Protein AF-A0A7V1ZEQ3-F1 (afdb_monomer)

Secondary structure (DSSP, 8-state):
-EEEE--TT----SSEE-SSGGG--SEEEEETT-TTHHHHHHHS-EEEES----TT--EEESSHHHHHHHHHHHHTS-HHHHHHHHHHHHHT--TTS-----S----THHHHHHHHHHHHHT-TT---EEEE--TTS-HHHHHHHHHTT-B------TT--S----S---TTPEEEEEGGG-SSHHHHHHHHHHHHHTT-EEEEE-SSSS--GGGTTS-EEE---STTS-HHHHHHHHHHHHHHH-SS--EE-HHHHHHHHHS--TTHHHHHHHHHHHHHHH-SSEE-GGGS-HHHHHH--HHHHHHHHHHHTT-

Radius of gyration: 22.45 Å; Cα contacts (8 Å, |Δi|>4): 432; chains: 1; bounding box: 53×46×63 Å

pLDDT: mean 81.51, std 16.32, range [28.81, 97.12]

Foldseek 3Di:
DEEAEPDPPQDDPPHHYDPDCLVVGQEYEDELPDPCQQVCLQFHAYEYADDHPRPSHDYYHPDNVVVNVCCVVLVVDAPLVSLVVLLCSVVVHDPPDPPPPQDDDAGPPSVVLLVVVLCQCPPPVLFAEEEEAAAQLCSVSSSCSNCPPQAPEDPPDLPDPDPPPPPDDDLEHEYEAEPVSDPDPVVVVVVVVVCVVSNYHYYYYYNDQDDDPVCPVGHYGYRYAPQLGHNSSLSSLLSVLLVVVDPDAAGEDPLLSLLSRQPRPNNGSVLSNVQVVQLCVVPVRYRDLVSGDPVSNVPDDSVVSSVVVVVSSVD

Solvent-accessible surface area (backbone atoms only — not comparable to full-atom values): 18245 Å² total; per-residue (Å²): 108,35,34,28,74,66,43,90,89,61,86,78,77,98,57,48,69,34,92,46,76,81,66,62,38,66,33,36,36,39,47,60,82,42,93,57,44,67,67,46,21,47,46,34,52,25,36,28,56,39,86,69,89,60,84,58,47,71,44,67,31,86,49,71,66,58,50,52,53,49,50,60,59,58,59,76,46,52,64,42,52,52,50,47,51,51,43,29,61,74,69,72,48,67,100,82,60,90,67,88,68,68,64,72,79,55,51,74,71,52,37,53,50,47,54,53,49,45,51,52,71,71,34,92,81,53,61,54,36,35,39,32,16,47,59,42,52,46,66,68,55,46,52,43,59,68,56,54,92,60,60,54,80,54,80,76,58,87,87,56,100,60,90,77,68,73,93,75,81,65,74,75,37,35,38,49,42,61,59,80,71,45,94,46,70,66,61,46,52,50,52,51,50,58,42,49,77,54,64,37,38,48,37,38,34,39,54,44,84,63,82,57,80,95,52,66,90,41,59,70,46,78,45,68,44,55,60,79,47,46,47,46,38,53,48,41,46,53,50,51,49,47,62,71,76,35,94,64,86,54,44,52,36,72,64,26,54,49,48,65,68,47,51,53,48,87,44,16,56,55,42,51,55,50,37,52,53,52,16,38,73,78,33,78,48,44,44,46,47,87,44,40,53,62,75,58,59,73,66,62,43,74,74,59,34,45,53,51,52,53,51,67,73,70,112

Mean predicted aligned error: 8.58 Å

Sequence (315 aa):
MKILNLIKNLKIEQFYLAKSITDIPDIVIVPNDHKKLYELSLNYLTITIGKTNFKSVDWSFENKNEIQNFLNDYSKKTIRQRISDFYNKFYNLDNLKPANVKFVCYYGQTMEIYKQLETLLKSPYNPWILIYGQRGVGKLTIIKSILENAIDYFEIEEKQAGFKTDSRKNEKSIIILNIDLFENEYDLNFAINEIYKRGQRIIFITDKISPPQNLLTIPSIYIPSISERNNKEKLLILEHFLRKISDSFIEIEDNFYKAFLTYPWFGNFSEIENAIKYALSLDNKILKFENLPKHITEQFDENYNLKIADYYLKL

Structure (mmCIF, N/CA/C/O backbone):
data_AF-A0A7V1ZEQ3-F1
#
_entry.id   AF-A0A7V1ZEQ3-F1
#
loop_
_atom_site.group_PDB
_atom_site.id
_atom_site.type_symbol
_atom_site.label_atom_id
_atom_site.label_alt_id
_atom_site.label_comp_id
_atom_site.label_asym_id
_atom_site.label_entity_id
_atom_site.label_seq_id
_atom_site.pdbx_PDB_ins_code
_atom_site.Cartn_x
_atom_site.Cartn_y
_atom_site.Cartn_z
_atom_site.occupancy
_atom_site.B_iso_or_equiv
_atom_site.auth_seq_id
_atom_site.auth_comp_id
_atom_site.auth_asym_id
_atom_site.auth_atom_id
_atom_site.pdbx_PDB_model_num
ATOM 1 N N . MET A 1 1 ? 13.905 1.188 -19.508 1.00 88.38 1 MET A N 1
ATOM 2 C CA . MET A 1 1 ? 13.413 0.026 -18.742 1.00 88.38 1 MET A CA 1
ATOM 3 C C . MET A 1 1 ? 14.604 -0.816 -18.318 1.00 88.38 1 MET A C 1
ATOM 5 O O . MET A 1 1 ? 15.446 -1.108 -19.167 1.00 88.38 1 MET A O 1
ATOM 9 N N . LYS A 1 2 ? 14.692 -1.155 -17.033 1.00 90.50 2 LYS A N 1
ATOM 10 C CA . LYS A 1 2 ? 15.737 -1.982 -16.429 1.00 90.50 2 LYS A CA 1
ATOM 11 C C . LYS A 1 2 ? 15.205 -3.386 -16.164 1.00 90.50 2 LYS A C 1
ATOM 13 O O . LYS A 1 2 ? 14.140 -3.536 -15.569 1.00 90.50 2 LYS A O 1
ATOM 18 N N . ILE A 1 3 ? 15.950 -4.405 -16.571 1.00 92.50 3 ILE A N 1
ATOM 19 C CA . ILE A 1 3 ? 15.562 -5.807 -16.402 1.00 92.50 3 ILE A CA 1
ATOM 20 C C . ILE A 1 3 ? 16.626 -6.524 -15.586 1.00 92.50 3 ILE A C 1
ATOM 22 O O . ILE A 1 3 ? 17.801 -6.497 -15.948 1.00 92.50 3 ILE A O 1
ATOM 26 N N . LEU A 1 4 ? 16.215 -7.218 -14.529 1.00 91.62 4 LEU A N 1
ATOM 27 C CA . LEU A 1 4 ? 17.068 -8.192 -13.854 1.00 91.62 4 LEU A CA 1
ATOM 28 C C . LEU A 1 4 ? 16.743 -9.584 -14.396 1.00 91.62 4 LEU A C 1
ATOM 30 O O . LEU A 1 4 ? 15.658 -10.108 -14.160 1.00 91.62 4 LEU A O 1
ATOM 34 N N . ASN A 1 5 ? 17.671 -10.187 -15.133 1.00 92.56 5 ASN A N 1
ATOM 35 C CA . ASN A 1 5 ? 17.480 -11.510 -15.719 1.00 92.56 5 ASN A CA 1
ATOM 36 C C . ASN A 1 5 ? 18.248 -12.576 -14.935 1.00 92.56 5 ASN A C 1
ATOM 38 O O . ASN A 1 5 ? 19.476 -12.619 -14.978 1.00 92.56 5 ASN A O 1
ATOM 42 N N . LEU A 1 6 ? 17.521 -13.461 -14.255 1.00 90.44 6 LEU A N 1
ATOM 43 C CA . LEU A 1 6 ? 18.087 -14.577 -13.494 1.00 90.44 6 LEU A CA 1
ATOM 44 C C . LEU A 1 6 ? 18.110 -15.892 -14.295 1.00 90.44 6 LEU A C 1
ATOM 46 O O . LEU A 1 6 ? 18.580 -16.915 -13.796 1.00 90.44 6 LEU A O 1
ATOM 50 N N . ILE A 1 7 ? 17.634 -15.892 -15.546 1.00 88.50 7 ILE A N 1
ATOM 51 C CA . ILE A 1 7 ? 17.640 -17.068 -16.423 1.00 88.50 7 ILE A CA 1
ATOM 52 C C . ILE A 1 7 ? 18.923 -17.075 -17.263 1.00 88.50 7 ILE A C 1
ATOM 54 O O . ILE A 1 7 ? 19.017 -16.404 -18.290 1.00 88.50 7 ILE A O 1
ATOM 58 N N . LYS A 1 8 ? 19.901 -17.906 -16.872 1.00 82.62 8 LYS A N 1
ATOM 59 C CA . LYS A 1 8 ? 21.239 -17.981 -17.506 1.00 82.62 8 LYS A CA 1
ATOM 60 C C . LYS A 1 8 ? 21.217 -18.157 -19.031 1.00 82.62 8 LYS A C 1
ATOM 62 O O . LYS A 1 8 ? 22.058 -17.604 -19.726 1.00 82.62 8 LYS A O 1
ATOM 67 N N . ASN A 1 9 ? 20.255 -18.919 -19.551 1.00 82.06 9 ASN A N 1
ATOM 68 C CA . ASN A 1 9 ? 20.184 -19.271 -20.973 1.00 82.06 9 ASN A CA 1
ATOM 69 C C . ASN A 1 9 ? 19.232 -18.371 -21.778 1.00 82.06 9 ASN A C 1
ATOM 71 O O . ASN A 1 9 ? 18.955 -18.665 -22.944 1.00 82.06 9 ASN A O 1
ATOM 75 N N . LEU A 1 10 ? 18.669 -17.323 -21.175 1.00 83.12 10 LEU A N 1
ATOM 76 C CA . LEU A 1 10 ? 17.838 -16.341 -21.866 1.00 83.12 10 LEU A CA 1
ATOM 77 C C . LEU A 1 10 ? 18.706 -15.122 -22.175 1.00 83.12 10 LEU A C 1
ATOM 79 O O . LEU A 1 10 ? 19.090 -14.395 -21.264 1.00 83.12 10 LEU A O 1
ATOM 83 N N . LYS A 1 11 ? 19.024 -14.898 -23.451 1.00 82.94 11 LYS A N 1
ATOM 84 C CA . LYS A 1 11 ? 19.662 -13.650 -23.873 1.00 82.94 11 LYS A CA 1
ATOM 85 C C . LYS A 1 11 ? 18.579 -12.603 -24.073 1.00 82.94 11 LYS A C 1
ATOM 87 O O . LYS A 1 11 ? 17.644 -12.832 -24.829 1.00 82.94 11 LYS A O 1
ATOM 92 N N . ILE A 1 12 ? 18.722 -11.491 -23.368 1.00 81.94 12 ILE A N 1
ATOM 93 C CA . ILE A 1 12 ? 17.854 -10.328 -23.485 1.00 81.94 12 ILE A CA 1
ATOM 94 C C . ILE A 1 12 ? 18.717 -9.227 -24.075 1.00 81.94 12 ILE A C 1
ATOM 96 O O . ILE A 1 12 ? 19.605 -8.697 -23.409 1.00 81.94 12 ILE A O 1
ATOM 100 N N . GLU A 1 13 ? 18.496 -8.945 -25.348 1.00 77.06 13 GLU A N 1
ATOM 101 C CA . GLU A 1 13 ? 19.198 -7.893 -26.073 1.00 77.06 13 GLU A CA 1
ATOM 102 C C . GLU A 1 13 ? 18.346 -6.616 -26.044 1.00 77.06 13 GLU A C 1
ATOM 104 O O . GLU A 1 13 ? 17.133 -6.692 -25.861 1.00 77.06 13 GLU A O 1
ATOM 109 N N . GLN A 1 14 ? 18.971 -5.448 -26.229 1.00 81.00 14 GLN A N 1
ATOM 110 C CA . GLN A 1 14 ? 18.300 -4.139 -26.380 1.00 81.00 14 GLN A CA 1
ATOM 111 C C . GLN A 1 14 ? 17.731 -3.490 -25.101 1.00 81.00 14 GLN A C 1
ATOM 113 O O . GLN A 1 14 ? 17.199 -2.383 -25.169 1.00 81.00 14 GLN A O 1
ATOM 118 N N . PHE A 1 15 ? 17.895 -4.102 -23.925 1.00 85.06 15 PHE A N 1
ATOM 119 C CA . PHE A 1 15 ? 17.441 -3.532 -22.650 1.00 85.06 15 PHE A CA 1
ATOM 120 C C . PHE A 1 15 ? 18.595 -3.282 -21.680 1.00 85.06 15 PHE A C 1
ATOM 122 O O . PHE A 1 15 ? 19.629 -3.947 -21.732 1.00 85.06 15 PHE A O 1
ATOM 129 N N . TYR A 1 16 ? 18.405 -2.336 -20.756 1.00 85.44 16 TYR A N 1
ATOM 130 C CA . TYR A 1 16 ? 19.355 -2.135 -19.668 1.00 85.44 16 TYR A CA 1
ATOM 131 C C . TYR A 1 16 ? 19.263 -3.313 -18.695 1.00 85.44 16 TYR A C 1
ATOM 133 O O . TYR A 1 16 ? 18.218 -3.531 -18.078 1.00 85.44 16 TYR A O 1
ATOM 141 N N . LEU A 1 17 ? 20.353 -4.065 -18.554 1.00 88.44 17 LEU A N 1
ATOM 142 C CA . LEU A 1 17 ? 20.426 -5.175 -17.613 1.00 88.44 17 LEU A CA 1
ATOM 143 C C . LEU A 1 17 ? 20.861 -4.662 -16.240 1.00 88.44 17 LEU A C 1
ATOM 145 O O . LEU A 1 17 ? 21.995 -4.216 -16.062 1.00 88.44 17 LEU A O 1
ATOM 149 N N . ALA A 1 18 ? 19.944 -4.744 -15.279 1.00 86.25 18 ALA A N 1
ATOM 150 C CA . ALA A 1 18 ? 20.255 -4.568 -13.870 1.00 86.25 18 ALA A CA 1
ATOM 151 C C . ALA A 1 18 ? 21.197 -5.693 -13.418 1.00 86.25 18 ALA A C 1
ATOM 153 O O . ALA A 1 18 ? 20.993 -6.864 -13.756 1.00 86.25 18 ALA A O 1
ATOM 154 N N . LYS A 1 19 ? 22.225 -5.338 -12.650 1.00 83.81 19 LYS A N 1
ATOM 155 C CA . LYS A 1 19 ? 23.195 -6.287 -12.089 1.00 83.81 19 LYS A CA 1
ATOM 156 C C . LYS A 1 19 ? 22.647 -6.966 -10.838 1.00 83.81 19 LYS A C 1
ATOM 158 O O . LYS A 1 19 ? 23.017 -8.099 -10.538 1.00 83.81 19 LYS A O 1
ATOM 163 N N . SER A 1 20 ? 21.769 -6.276 -10.119 1.00 84.06 20 SER A N 1
ATOM 164 C CA . SER A 1 20 ? 21.179 -6.733 -8.863 1.00 84.06 20 SER A CA 1
ATOM 165 C C . SER A 1 20 ? 19.839 -6.046 -8.604 1.00 84.06 20 SER A C 1
ATOM 167 O O . SER A 1 20 ? 19.434 -5.111 -9.293 1.00 84.06 20 SER A O 1
ATOM 169 N N . ILE A 1 21 ? 19.145 -6.506 -7.564 1.00 80.25 21 ILE A N 1
ATOM 170 C CA . ILE A 1 21 ? 17.906 -5.891 -7.070 1.00 80.25 21 ILE A CA 1
ATOM 171 C C . ILE A 1 21 ? 18.102 -4.448 -6.576 1.00 80.25 21 ILE A C 1
ATOM 173 O O . ILE A 1 21 ? 17.150 -3.668 -6.587 1.00 80.25 21 ILE A O 1
ATOM 177 N N . THR A 1 22 ? 19.335 -4.071 -6.214 1.00 76.69 22 THR A N 1
ATOM 178 C CA . THR A 1 22 ? 19.680 -2.714 -5.770 1.00 76.69 22 THR A CA 1
ATOM 179 C C . THR A 1 22 ? 19.582 -1.686 -6.896 1.00 76.69 22 THR A C 1
ATOM 181 O O . THR A 1 22 ? 19.421 -0.504 -6.629 1.00 76.69 22 THR A O 1
ATOM 184 N N . ASP A 1 23 ? 19.605 -2.120 -8.159 1.00 79.06 23 ASP A N 1
ATOM 185 C CA . ASP A 1 23 ? 19.399 -1.227 -9.307 1.00 79.06 23 ASP A CA 1
ATOM 186 C C . ASP A 1 23 ? 17.917 -0.864 -9.528 1.00 79.06 23 ASP A C 1
ATOM 188 O O . ASP A 1 23 ? 17.607 -0.101 -10.453 1.00 79.06 23 ASP A O 1
ATOM 192 N N . ILE A 1 24 ? 17.020 -1.418 -8.695 1.00 83.44 24 ILE A N 1
ATOM 193 C CA . ILE A 1 24 ? 15.559 -1.273 -8.740 1.00 83.44 24 ILE A CA 1
ATOM 194 C C . ILE A 1 24 ? 15.043 -1.632 -10.144 1.00 83.44 24 ILE A C 1
ATOM 196 O O . ILE A 1 24 ? 14.665 -0.754 -10.924 1.00 83.44 24 ILE A O 1
ATOM 200 N N . PRO A 1 25 ? 15.090 -2.923 -10.525 1.00 88.81 25 PRO A N 1
ATOM 201 C CA . PRO A 1 25 ? 14.623 -3.348 -11.838 1.00 88.81 25 PRO A CA 1
ATOM 202 C C . PRO A 1 25 ? 13.123 -3.068 -12.017 1.00 88.81 25 PRO A C 1
ATOM 204 O O . PRO A 1 25 ? 12.334 -3.284 -11.097 1.00 88.81 25 PRO A O 1
ATOM 207 N N . ASP A 1 26 ? 12.719 -2.652 -13.223 1.00 88.56 26 ASP A N 1
ATOM 208 C CA . ASP A 1 26 ? 11.301 -2.541 -13.594 1.00 88.56 26 ASP A CA 1
ATOM 209 C C . ASP A 1 26 ? 10.647 -3.932 -13.630 1.00 88.56 26 ASP A C 1
ATOM 211 O O . ASP A 1 26 ? 9.485 -4.085 -13.261 1.00 88.56 26 ASP A O 1
ATOM 215 N N . ILE A 1 27 ? 11.395 -4.940 -14.101 1.00 92.19 27 ILE A N 1
ATOM 216 C CA . ILE A 1 27 ? 10.984 -6.346 -14.187 1.00 92.19 27 ILE A CA 1
ATOM 217 C C . ILE A 1 27 ? 12.139 -7.252 -13.767 1.00 92.19 27 ILE A C 1
ATOM 219 O O . ILE A 1 27 ? 13.287 -7.061 -14.180 1.00 92.19 27 ILE A O 1
ATOM 223 N N . VAL A 1 28 ? 11.808 -8.312 -13.034 1.00 93.31 28 VAL A N 1
ATOM 224 C CA . VAL A 1 28 ? 12.697 -9.440 -12.768 1.00 93.31 28 VAL A CA 1
ATOM 225 C C . VAL A 1 28 ? 12.214 -10.664 -13.544 1.00 93.31 28 VAL A C 1
ATOM 227 O O . VAL A 1 28 ? 11.068 -11.089 -13.413 1.00 93.31 28 VAL A O 1
ATOM 230 N N . ILE A 1 29 ? 13.096 -11.260 -14.340 1.00 93.75 29 ILE A N 1
ATOM 231 C CA . ILE A 1 29 ? 12.828 -12.522 -15.032 1.00 93.75 29 ILE A CA 1
ATOM 232 C C . ILE A 1 29 ? 13.489 -13.641 -14.248 1.00 93.75 29 ILE A C 1
ATOM 234 O O . ILE A 1 29 ? 14.705 -13.642 -14.055 1.00 93.75 29 ILE A O 1
ATOM 238 N N . VAL A 1 30 ? 12.678 -14.578 -13.775 1.00 91.88 30 VAL A N 1
ATOM 239 C CA . VAL A 1 30 ? 13.078 -15.568 -12.778 1.00 91.88 30 VAL A CA 1
ATOM 240 C C . VAL A 1 30 ? 12.673 -16.968 -13.249 1.00 91.88 30 VAL A C 1
ATOM 242 O O . VAL A 1 30 ? 11.559 -17.142 -13.741 1.00 91.88 30 VAL A O 1
ATOM 245 N N . PRO A 1 31 ? 13.535 -17.991 -13.108 1.00 90.12 31 PRO A N 1
ATOM 246 C CA . PRO A 1 31 ? 13.118 -19.385 -13.265 1.00 90.12 31 PRO A CA 1
ATOM 247 C C . PRO A 1 31 ? 11.956 -19.746 -12.322 1.00 90.12 31 PRO A C 1
ATOM 249 O O . PRO A 1 31 ? 11.907 -19.266 -11.188 1.00 90.12 31 PRO A O 1
ATOM 252 N N . ASN A 1 32 ? 11.031 -20.608 -12.752 1.00 89.25 32 ASN A N 1
ATOM 253 C CA . ASN A 1 32 ? 9.890 -21.014 -11.919 1.00 89.25 32 ASN A CA 1
ATOM 254 C C . ASN A 1 32 ? 10.297 -21.832 -10.672 1.00 89.25 32 ASN A C 1
ATOM 256 O O . ASN A 1 32 ? 9.555 -21.868 -9.692 1.00 89.25 32 ASN A O 1
ATOM 260 N N . ASP A 1 33 ? 11.479 -22.443 -10.690 1.00 87.75 33 ASP A N 1
ATOM 261 C CA . ASP A 1 33 ? 12.087 -23.228 -9.612 1.00 87.75 33 ASP A CA 1
ATOM 262 C C . ASP A 1 33 ? 13.090 -22.426 -8.760 1.00 87.75 33 ASP A C 1
ATOM 264 O O . ASP A 1 33 ? 13.760 -22.971 -7.878 1.00 87.75 33 ASP A O 1
ATOM 268 N N . HIS A 1 34 ? 13.210 -21.115 -8.986 1.00 89.25 34 HIS A N 1
ATOM 269 C CA . HIS A 1 34 ? 14.166 -20.287 -8.262 1.00 89.25 34 HIS A CA 1
ATOM 270 C C . HIS A 1 34 ? 13.830 -20.204 -6.764 1.00 89.25 34 HIS A C 1
ATOM 272 O O . HIS A 1 34 ? 12.735 -19.795 -6.376 1.00 89.25 34 HIS A O 1
ATOM 278 N N . LYS A 1 35 ? 14.815 -20.485 -5.898 1.00 88.31 35 LYS A N 1
ATOM 279 C CA . LYS A 1 35 ? 14.639 -20.555 -4.432 1.00 88.31 35 LYS A CA 1
ATOM 280 C C . LYS A 1 35 ? 13.988 -19.307 -3.814 1.00 88.31 35 LYS A C 1
ATOM 282 O O . LYS A 1 35 ? 13.220 -19.424 -2.868 1.00 88.31 35 LYS A O 1
ATOM 287 N N . LYS A 1 36 ? 14.292 -18.118 -4.347 1.00 88.81 36 LYS A N 1
ATOM 288 C CA . LYS A 1 36 ? 13.749 -16.826 -3.881 1.00 88.81 36 LYS A CA 1
ATOM 289 C C . LYS A 1 36 ? 12.579 -16.294 -4.718 1.00 88.81 36 LYS A C 1
ATOM 291 O O . LYS A 1 36 ? 12.276 -15.108 -4.648 1.00 88.81 36 LYS A O 1
ATOM 296 N N . LEU A 1 37 ? 11.942 -17.122 -5.552 1.00 89.12 37 LEU A N 1
ATOM 297 C CA . LEU A 1 37 ? 10.879 -16.662 -6.455 1.00 89.12 37 LEU A CA 1
ATOM 298 C C . LEU A 1 37 ? 9.754 -15.937 -5.706 1.00 89.12 37 LEU A C 1
ATOM 300 O O . LEU A 1 37 ? 9.357 -14.853 -6.118 1.00 89.12 37 LEU A O 1
ATOM 304 N N . TYR A 1 38 ? 9.289 -16.497 -4.586 1.00 86.62 38 TYR A N 1
ATOM 305 C CA . TYR A 1 38 ? 8.231 -15.885 -3.783 1.00 86.62 38 TYR A CA 1
ATOM 306 C C . TYR A 1 38 ? 8.622 -14.483 -3.282 1.00 86.62 38 TYR A C 1
ATOM 308 O O . TYR A 1 38 ? 7.934 -13.515 -3.592 1.00 86.62 38 TYR A O 1
ATOM 316 N N . GLU A 1 39 ? 9.770 -14.357 -2.612 1.00 85.94 39 GLU A N 1
ATOM 317 C CA . GLU A 1 39 ? 10.318 -13.089 -2.097 1.00 85.94 39 GLU A CA 1
ATOM 318 C C . GLU A 1 39 ? 10.478 -12.028 -3.201 1.00 85.94 39 GLU A C 1
ATOM 320 O O . GLU A 1 39 ? 10.041 -10.883 -3.050 1.00 85.94 39 GLU A O 1
ATOM 325 N N . LEU A 1 40 ? 11.037 -12.424 -4.351 1.00 88.75 40 LEU A N 1
ATOM 326 C CA . LEU A 1 40 ? 11.190 -11.548 -5.515 1.00 88.75 40 LEU A CA 1
ATOM 327 C C . LEU A 1 40 ? 9.831 -11.103 -6.061 1.00 88.75 40 LEU A C 1
ATOM 329 O O . LEU A 1 40 ? 9.640 -9.924 -6.340 1.00 88.75 40 LEU A O 1
ATOM 333 N N . SER A 1 41 ? 8.873 -12.024 -6.162 1.00 88.88 41 SER A N 1
ATOM 334 C CA . SER A 1 41 ? 7.529 -11.751 -6.681 1.00 88.88 41 SER A CA 1
ATOM 335 C C . SER A 1 41 ? 6.652 -10.910 -5.748 1.00 88.88 41 SER A C 1
ATOM 337 O O . SER A 1 41 ? 5.617 -10.402 -6.175 1.00 88.88 41 SER A O 1
ATOM 339 N N . LEU A 1 42 ? 7.041 -10.736 -4.482 1.00 84.00 42 LEU A N 1
ATOM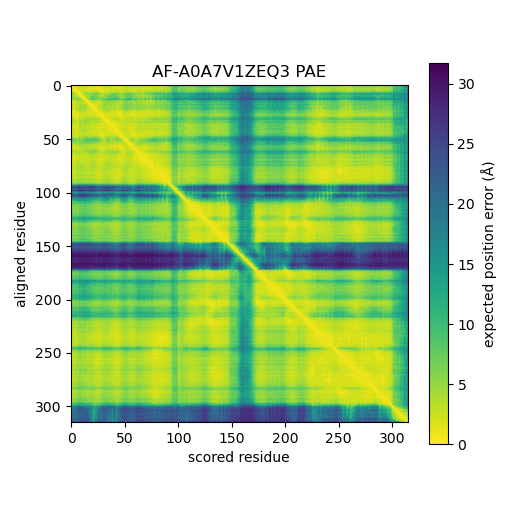 340 C CA . LEU A 1 42 ? 6.402 -9.769 -3.590 1.00 84.00 42 LEU A CA 1
ATOM 341 C C . LEU A 1 42 ? 6.933 -8.350 -3.810 1.00 84.00 42 LEU A C 1
ATOM 343 O O . LEU A 1 42 ? 6.184 -7.392 -3.662 1.00 84.00 42 LEU A O 1
ATOM 347 N N . ASN A 1 43 ? 8.202 -8.203 -4.191 1.00 87.44 43 ASN A N 1
ATOM 348 C CA . ASN A 1 43 ? 8.869 -6.901 -4.259 1.00 87.44 43 ASN A CA 1
ATOM 349 C C . ASN A 1 43 ? 9.027 -6.352 -5.678 1.00 87.44 43 ASN A C 1
ATOM 351 O O . ASN A 1 43 ? 9.165 -5.148 -5.863 1.00 87.44 43 ASN A O 1
ATOM 355 N N . TYR A 1 44 ? 8.988 -7.202 -6.694 1.00 90.00 44 TYR A N 1
ATOM 356 C CA . TYR A 1 44 ? 9.228 -6.783 -8.065 1.00 90.00 44 TYR A CA 1
ATOM 357 C C . TYR A 1 44 ? 8.235 -7.425 -9.007 1.00 90.00 44 TYR A C 1
ATOM 359 O O . TYR A 1 44 ? 7.808 -8.563 -8.809 1.00 90.00 44 TYR A O 1
ATOM 367 N N . LEU A 1 45 ? 7.904 -6.701 -10.071 1.00 90.69 45 LEU A N 1
ATOM 368 C CA . LEU A 1 45 ? 7.173 -7.285 -11.178 1.00 90.69 45 LEU A CA 1
ATOM 369 C C . LEU A 1 45 ? 7.989 -8.443 -11.757 1.00 90.69 45 LEU A C 1
ATOM 371 O O . LEU A 1 45 ? 9.165 -8.288 -12.084 1.00 90.69 45 LEU A O 1
ATOM 375 N N . THR A 1 46 ? 7.380 -9.618 -11.832 1.00 92.38 46 THR A N 1
ATOM 376 C CA . THR A 1 46 ? 8.058 -10.883 -12.099 1.00 92.38 46 THR A CA 1
ATOM 377 C C . THR A 1 46 ? 7.489 -11.574 -13.318 1.00 92.38 46 THR A C 1
ATOM 379 O O . THR A 1 46 ? 6.274 -11.708 -13.488 1.00 92.38 46 THR A O 1
ATOM 382 N N . ILE A 1 47 ? 8.408 -12.051 -14.149 1.00 93.94 47 ILE A N 1
ATOM 383 C CA . ILE A 1 47 ? 8.128 -12.929 -15.274 1.00 93.94 47 ILE A CA 1
ATOM 384 C C . ILE A 1 47 ? 8.775 -14.278 -14.997 1.00 93.94 47 ILE A C 1
ATOM 386 O O . ILE A 1 47 ? 9.949 -14.335 -14.628 1.00 93.94 47 ILE A O 1
ATOM 390 N N . THR A 1 48 ? 8.036 -15.358 -15.229 1.00 93.38 48 THR A N 1
ATOM 391 C CA . THR A 1 48 ? 8.574 -16.721 -15.188 1.00 93.38 48 THR A CA 1
ATOM 392 C C . THR A 1 48 ? 8.411 -17.435 -16.526 1.00 93.38 48 THR A C 1
ATOM 394 O O . THR A 1 48 ? 7.515 -17.116 -17.310 1.00 93.38 48 THR A O 1
ATOM 397 N N . ILE A 1 49 ? 9.308 -18.390 -16.796 1.00 88.69 49 ILE A N 1
ATOM 398 C CA . ILE A 1 49 ? 9.151 -19.365 -17.883 1.00 88.69 49 ILE A CA 1
ATOM 399 C C . ILE A 1 49 ? 8.586 -20.649 -17.281 1.00 88.69 49 ILE A C 1
ATOM 401 O O . ILE A 1 49 ? 9.168 -21.201 -16.346 1.00 88.69 49 ILE A O 1
ATOM 405 N N . GLY A 1 50 ? 7.490 -21.136 -17.853 1.00 85.31 50 GLY A N 1
ATOM 406 C CA . GLY A 1 50 ? 6.776 -22.321 -17.398 1.00 85.31 50 GLY A CA 1
ATOM 407 C C . GLY A 1 50 ? 5.674 -22.011 -16.387 1.00 85.31 50 GLY A C 1
ATOM 408 O O . GLY A 1 50 ? 5.479 -20.880 -15.947 1.00 85.31 50 GLY A O 1
ATOM 409 N N . LYS A 1 51 ? 4.918 -23.049 -16.022 1.00 81.56 51 LYS A N 1
ATOM 410 C CA . LYS A 1 51 ? 3.841 -22.927 -15.036 1.00 81.56 51 LYS A CA 1
ATOM 411 C C . LYS A 1 51 ? 4.423 -22.730 -13.637 1.00 81.56 51 LYS A C 1
ATOM 413 O O . LYS A 1 51 ? 5.412 -23.366 -13.266 1.00 81.56 51 LYS A O 1
ATOM 418 N N . THR A 1 52 ? 3.765 -21.876 -12.864 1.00 82.62 52 THR A N 1
ATOM 419 C CA . THR A 1 52 ? 4.058 -21.611 -11.456 1.00 82.62 52 THR A CA 1
ATOM 420 C C . THR A 1 52 ? 2.769 -21.666 -10.645 1.00 82.62 52 THR A C 1
ATOM 422 O O . THR A 1 52 ? 1.705 -21.278 -11.126 1.00 82.62 52 THR A O 1
ATOM 425 N N . ASN A 1 53 ? 2.870 -22.134 -9.402 1.00 81.62 53 ASN A N 1
ATOM 426 C CA . ASN A 1 53 ? 1.757 -22.131 -8.451 1.00 81.62 53 ASN A CA 1
ATOM 427 C C . ASN A 1 53 ? 1.731 -20.850 -7.596 1.00 81.62 53 ASN A C 1
ATOM 429 O O . ASN A 1 53 ? 0.793 -20.636 -6.826 1.00 81.62 53 ASN A O 1
ATOM 433 N N . PHE A 1 54 ? 2.754 -19.995 -7.707 1.00 82.06 54 PHE A N 1
ATOM 434 C CA . PHE A 1 54 ? 2.846 -18.759 -6.937 1.00 82.06 54 PHE A CA 1
ATOM 435 C C . PHE A 1 54 ? 1.945 -17.679 -7.537 1.00 82.06 54 PHE A C 1
ATOM 437 O O . PHE A 1 54 ? 2.275 -17.076 -8.554 1.00 82.06 54 PHE A O 1
ATOM 444 N N . LYS A 1 55 ? 0.829 -17.383 -6.859 1.00 81.62 55 LYS A N 1
ATOM 445 C CA . LYS A 1 55 ? -0.115 -16.316 -7.252 1.00 81.62 55 LYS A CA 1
ATOM 446 C C . LYS A 1 55 ? 0.496 -14.910 -7.258 1.00 81.62 55 LYS A C 1
ATOM 448 O O . LYS A 1 55 ? -0.089 -14.002 -7.831 1.00 81.62 55 LYS A O 1
ATOM 453 N N . SER A 1 56 ? 1.632 -14.725 -6.589 1.00 82.81 56 SER A N 1
ATOM 454 C CA . SER A 1 56 ? 2.377 -13.467 -6.531 1.00 82.81 56 SER A CA 1
ATOM 455 C C . SER A 1 56 ? 3.194 -13.183 -7.797 1.00 82.81 56 SER A C 1
ATOM 457 O O . SER A 1 56 ? 3.642 -12.049 -7.975 1.00 82.81 56 SER A O 1
ATOM 459 N N . VAL A 1 57 ? 3.402 -14.187 -8.661 1.00 87.94 57 VAL A N 1
ATOM 460 C CA . VAL A 1 57 ? 4.040 -14.008 -9.971 1.00 87.94 57 VAL A CA 1
ATOM 461 C C . VAL A 1 57 ? 3.070 -13.311 -10.910 1.00 87.94 57 VAL A C 1
ATOM 463 O O . VAL A 1 57 ? 1.928 -13.739 -11.060 1.00 87.94 57 VAL A O 1
ATOM 466 N N . ASP A 1 58 ? 3.535 -12.257 -11.577 1.00 89.38 58 ASP A N 1
ATOM 467 C CA . ASP A 1 58 ? 2.664 -11.475 -12.446 1.00 89.38 58 ASP A CA 1
ATOM 468 C C . ASP A 1 58 ? 2.443 -12.206 -13.764 1.00 89.38 58 ASP A C 1
ATOM 470 O O . ASP A 1 58 ? 1.302 -12.491 -14.122 1.00 89.38 58 ASP A O 1
ATOM 474 N N . TRP A 1 59 ? 3.502 -12.529 -14.504 1.00 91.62 59 TRP A N 1
ATOM 475 C CA . TRP A 1 59 ? 3.370 -13.166 -15.814 1.00 91.62 59 TRP A CA 1
ATOM 476 C C . TRP A 1 59 ? 4.137 -14.481 -15.886 1.00 91.62 59 TRP A C 1
ATOM 478 O O . TRP A 1 59 ? 5.245 -14.620 -15.371 1.00 91.62 59 TRP A O 1
ATOM 488 N N . SER A 1 60 ? 3.524 -15.456 -16.546 1.00 91.88 60 SER A N 1
ATOM 489 C CA . SER A 1 60 ? 4.118 -16.760 -16.821 1.00 91.88 60 SER A CA 1
ATOM 490 C C . SER A 1 60 ? 3.952 -17.037 -18.304 1.00 91.88 60 SER A C 1
ATOM 492 O O . SER A 1 60 ? 2.841 -16.921 -18.819 1.00 91.88 60 SER A O 1
ATOM 494 N N . PHE A 1 61 ? 5.049 -17.366 -18.973 1.00 92.50 61 PHE A N 1
ATOM 495 C CA . PHE A 1 61 ? 5.077 -17.622 -20.411 1.00 92.50 61 PHE A CA 1
ATOM 496 C C . PHE A 1 61 ? 5.613 -19.018 -20.686 1.00 92.50 61 PHE A C 1
ATOM 498 O O . PHE A 1 61 ? 6.404 -19.552 -19.904 1.00 92.50 61 PHE A O 1
ATOM 505 N N . GLU A 1 62 ? 5.207 -19.618 -21.798 1.00 89.00 62 GLU A N 1
ATOM 506 C CA . GLU A 1 62 ? 5.615 -20.990 -22.114 1.00 89.00 62 GLU A CA 1
ATOM 507 C C . GLU A 1 62 ? 7.014 -21.041 -22.729 1.00 89.00 62 GLU A C 1
ATOM 509 O O . GLU A 1 62 ? 7.753 -22.011 -22.550 1.00 89.00 62 GLU A O 1
ATOM 514 N N . ASN A 1 63 ? 7.406 -19.982 -23.436 1.00 88.88 63 ASN A N 1
ATOM 515 C CA . ASN A 1 63 ? 8.657 -19.940 -24.178 1.00 88.88 63 ASN A CA 1
ATOM 516 C C . ASN A 1 63 ? 9.305 -18.546 -24.173 1.00 88.88 63 ASN A C 1
ATOM 518 O O . ASN A 1 63 ? 8.734 -17.539 -23.760 1.00 88.88 63 ASN A O 1
ATOM 522 N N . LYS A 1 64 ? 10.554 -18.500 -24.645 1.00 87.25 64 LYS A N 1
ATOM 523 C CA . LYS A 1 64 ? 11.376 -17.281 -24.663 1.00 87.25 64 LYS A CA 1
ATOM 524 C C . LYS A 1 64 ? 10.855 -16.217 -25.634 1.00 87.25 64 LYS A C 1
ATOM 526 O O . LYS A 1 64 ? 11.034 -15.033 -25.369 1.00 87.25 64 LYS A O 1
ATOM 531 N N . ASN A 1 65 ? 10.227 -16.628 -26.736 1.00 89.19 65 ASN A N 1
ATOM 532 C CA . ASN A 1 65 ? 9.739 -15.702 -27.759 1.00 89.19 65 ASN A CA 1
ATOM 533 C C . ASN A 1 65 ? 8.577 -14.863 -27.221 1.00 89.19 65 ASN A C 1
ATOM 535 O O . ASN A 1 65 ? 8.534 -13.658 -27.451 1.00 89.19 65 ASN A O 1
ATOM 539 N N . GLU A 1 66 ? 7.683 -15.474 -26.443 1.00 92.12 66 GLU A N 1
ATOM 540 C CA . GLU A 1 66 ? 6.610 -14.762 -25.744 1.00 92.12 66 GLU A CA 1
ATOM 541 C C . GLU A 1 66 ? 7.148 -13.711 -24.773 1.00 92.12 66 GLU A C 1
ATOM 543 O O . GLU A 1 66 ? 6.668 -12.578 -24.776 1.00 92.12 66 GLU A O 1
ATOM 548 N N . ILE A 1 67 ? 8.185 -14.051 -24.000 1.00 90.88 67 ILE A N 1
ATOM 549 C CA . ILE A 1 67 ? 8.846 -13.086 -23.114 1.00 90.88 67 ILE A CA 1
ATOM 550 C C . ILE A 1 67 ? 9.414 -11.924 -23.920 1.00 90.88 67 ILE A C 1
ATOM 552 O O . ILE A 1 67 ? 9.185 -10.772 -23.562 1.00 90.88 67 ILE A O 1
ATOM 556 N N . GLN A 1 68 ? 10.133 -12.198 -25.010 1.00 90.00 68 GLN A N 1
ATOM 557 C CA . GLN A 1 68 ? 10.731 -11.142 -25.824 1.00 90.00 68 GLN A CA 1
ATOM 558 C C . GLN A 1 68 ? 9.660 -10.209 -26.409 1.00 90.00 68 GLN A C 1
ATOM 560 O O . GLN A 1 68 ? 9.805 -8.990 -26.336 1.00 90.00 68 GLN A O 1
ATOM 565 N N . ASN A 1 69 ? 8.565 -10.768 -26.929 1.00 91.12 69 ASN A N 1
ATOM 566 C CA . ASN A 1 69 ? 7.440 -9.992 -27.451 1.00 91.12 69 ASN A CA 1
ATOM 567 C C . ASN A 1 69 ? 6.803 -9.128 -26.358 1.00 91.12 69 ASN A C 1
ATOM 569 O O . ASN A 1 69 ? 6.624 -7.925 -26.549 1.00 91.12 69 ASN A O 1
ATOM 573 N N . PHE A 1 70 ? 6.545 -9.714 -25.185 1.00 92.50 70 PHE A N 1
ATOM 574 C CA . PHE A 1 70 ? 6.029 -8.979 -24.036 1.00 92.50 70 PHE A CA 1
ATOM 575 C C . PHE A 1 70 ? 6.954 -7.824 -23.640 1.00 92.50 70 PHE A C 1
ATOM 577 O O . PHE A 1 70 ? 6.487 -6.700 -23.484 1.00 92.50 70 PHE A O 1
ATOM 584 N N . LEU A 1 71 ? 8.262 -8.065 -23.505 1.00 92.00 71 LEU A N 1
ATOM 585 C CA . LEU A 1 71 ? 9.232 -7.031 -23.128 1.00 92.00 71 LEU A CA 1
ATOM 586 C C . LEU A 1 71 ? 9.306 -5.909 -24.167 1.00 92.00 71 LEU A C 1
ATOM 588 O O . LEU A 1 71 ? 9.381 -4.736 -23.795 1.00 92.00 71 LEU A O 1
ATOM 592 N N . ASN A 1 72 ? 9.242 -6.247 -25.457 1.00 90.88 72 ASN A N 1
ATOM 593 C CA . ASN A 1 72 ? 9.229 -5.265 -26.538 1.00 90.88 72 ASN A CA 1
ATOM 594 C C . ASN A 1 72 ? 8.018 -4.331 -26.428 1.00 90.88 72 ASN A C 1
ATOM 596 O O . ASN A 1 72 ? 8.173 -3.120 -26.577 1.00 90.88 72 ASN A O 1
ATOM 600 N N . ASP A 1 73 ? 6.834 -4.852 -26.111 1.00 90.88 73 ASP A N 1
ATOM 601 C CA . ASP A 1 73 ? 5.638 -4.021 -25.946 1.00 90.88 73 ASP A CA 1
ATOM 602 C C . ASP A 1 73 ? 5.619 -3.273 -24.615 1.00 90.88 73 ASP A C 1
ATOM 604 O O . ASP A 1 73 ? 5.292 -2.087 -24.562 1.00 90.88 73 ASP A O 1
ATOM 608 N N . TYR A 1 74 ? 6.032 -3.934 -23.539 1.00 90.81 74 TYR A N 1
ATOM 609 C CA . TYR A 1 74 ? 6.062 -3.361 -22.199 1.00 90.81 74 TYR A CA 1
ATOM 610 C C . TYR A 1 74 ? 7.093 -2.230 -22.063 1.00 90.81 74 TYR A C 1
ATOM 612 O O . TYR A 1 74 ? 6.873 -1.264 -21.330 1.00 90.81 74 TYR A O 1
ATOM 620 N N . SER A 1 75 ? 8.195 -2.299 -22.812 1.00 90.69 75 SER A N 1
ATOM 621 C CA . SER A 1 75 ? 9.238 -1.265 -22.810 1.00 90.69 75 SER A CA 1
ATOM 622 C C . SER A 1 75 ? 8.824 0.057 -23.454 1.00 90.69 75 SER A C 1
ATOM 624 O O . SER A 1 75 ? 9.391 1.092 -23.106 1.00 90.69 75 SER A O 1
ATOM 626 N N . LYS A 1 76 ? 7.821 0.038 -24.342 1.00 92.62 76 LYS A N 1
ATOM 627 C CA . LYS A 1 76 ? 7.255 1.244 -24.973 1.00 92.62 76 LYS A CA 1
ATOM 628 C C . LYS A 1 76 ? 6.414 2.070 -23.999 1.00 92.62 76 LYS A C 1
ATOM 630 O O . LYS A 1 76 ? 6.095 3.216 -24.293 1.00 92.62 76 LYS A O 1
ATOM 635 N N . LYS A 1 77 ? 6.029 1.484 -22.863 1.00 92.88 77 LYS A N 1
ATOM 636 C CA . LYS A 1 77 ? 5.185 2.129 -21.859 1.00 92.88 77 LYS A CA 1
ATOM 637 C C . LYS A 1 77 ? 6.000 3.050 -20.954 1.00 92.88 77 LYS A C 1
ATOM 639 O O . LYS A 1 77 ? 7.175 2.791 -20.688 1.00 92.88 77 LYS A O 1
ATOM 644 N N . THR A 1 78 ? 5.384 4.100 -20.423 1.00 94.12 78 THR A N 1
ATOM 645 C CA . THR A 1 78 ? 5.996 4.910 -19.357 1.00 94.12 78 THR A CA 1
ATOM 646 C C . THR A 1 78 ? 5.943 4.176 -18.012 1.00 94.12 78 THR A C 1
ATOM 648 O O . THR A 1 78 ? 5.223 3.185 -17.862 1.00 94.12 78 THR A O 1
ATOM 651 N N . ILE A 1 79 ? 6.702 4.644 -17.012 1.00 93.25 79 ILE A N 1
ATOM 652 C CA . ILE A 1 79 ? 6.650 4.093 -15.641 1.00 93.25 79 ILE A CA 1
ATOM 653 C C . ILE A 1 79 ? 5.207 4.107 -15.131 1.00 93.25 79 ILE A C 1
ATOM 655 O O . ILE A 1 79 ? 4.700 3.105 -14.627 1.00 93.25 79 ILE A O 1
ATOM 659 N N . ARG A 1 80 ? 4.514 5.230 -15.336 1.00 93.19 80 ARG A N 1
ATOM 660 C CA . ARG A 1 80 ? 3.126 5.404 -14.930 1.00 93.19 80 ARG A CA 1
ATOM 661 C C . ARG A 1 80 ? 2.190 4.387 -15.581 1.00 93.19 80 ARG A C 1
ATOM 663 O O . ARG A 1 80 ? 1.351 3.814 -14.885 1.00 93.19 80 ARG A O 1
ATOM 670 N N . GLN A 1 81 ? 2.325 4.170 -16.889 1.00 93.19 81 GLN A N 1
ATOM 671 C CA . GLN A 1 81 ? 1.509 3.203 -17.629 1.00 93.19 81 GLN A CA 1
ATOM 672 C C . GLN A 1 81 ? 1.743 1.775 -17.126 1.00 93.19 81 GLN A C 1
ATOM 674 O O . GLN A 1 81 ? 0.779 1.055 -16.882 1.00 93.19 81 GLN A O 1
ATOM 679 N N . ARG A 1 82 ? 3.003 1.395 -16.879 1.00 92.50 82 ARG A N 1
ATOM 680 C CA . ARG A 1 82 ? 3.361 0.090 -16.301 1.00 92.50 82 ARG A CA 1
ATOM 681 C C . ARG A 1 82 ? 2.727 -0.145 -14.927 1.00 92.50 82 ARG A C 1
ATOM 683 O O . ARG A 1 82 ? 2.158 -1.206 -14.680 1.00 92.50 82 ARG A O 1
ATOM 690 N N . ILE A 1 83 ? 2.792 0.851 -14.042 1.00 92.06 83 ILE A N 1
ATOM 691 C CA . ILE A 1 83 ? 2.155 0.784 -12.718 1.00 92.06 83 ILE A CA 1
ATOM 692 C C . ILE A 1 83 ? 0.629 0.664 -12.863 1.00 92.06 83 ILE A C 1
ATOM 694 O O . ILE A 1 83 ? 0.006 -0.133 -12.164 1.00 92.06 83 ILE A O 1
ATOM 698 N N . SER A 1 84 ? 0.031 1.416 -13.792 1.00 90.31 84 SER A N 1
ATOM 699 C CA . SER A 1 84 ? -1.410 1.362 -14.069 1.00 90.31 84 SER A CA 1
ATOM 700 C C . SER A 1 84 ? -1.850 -0.012 -14.583 1.00 90.31 84 SER A C 1
ATOM 702 O O . SER A 1 84 ? -2.839 -0.556 -14.094 1.00 90.31 84 SER A O 1
ATOM 704 N N . ASP A 1 85 ? -1.086 -0.619 -15.498 1.00 89.12 85 ASP A N 1
ATOM 705 C CA . ASP A 1 85 ? -1.345 -1.981 -15.979 1.00 89.12 85 ASP A CA 1
ATOM 706 C C . ASP A 1 85 ? -1.309 -2.993 -14.832 1.00 89.12 85 ASP A C 1
ATOM 708 O O . ASP A 1 85 ? -2.184 -3.853 -14.734 1.00 89.12 85 ASP A O 1
ATOM 712 N N . PHE A 1 86 ? -0.303 -2.889 -13.956 1.00 88.38 86 PHE A N 1
ATOM 713 C CA . PHE A 1 86 ? -0.192 -3.747 -12.781 1.00 88.38 86 PHE A CA 1
ATOM 714 C C . PHE A 1 86 ? -1.397 -3.578 -11.850 1.00 88.38 86 PHE A C 1
ATOM 716 O O . PHE A 1 86 ? -1.999 -4.571 -11.449 1.00 88.38 86 PHE A O 1
ATOM 723 N N . TYR A 1 87 ? -1.798 -2.340 -11.560 1.00 87.75 87 TYR A N 1
ATOM 724 C CA . TYR A 1 87 ? -2.962 -2.048 -10.726 1.00 87.75 87 TYR A CA 1
ATOM 725 C C . TYR A 1 87 ? -4.262 -2.586 -11.330 1.00 87.75 87 TYR A C 1
ATOM 727 O O . TYR A 1 87 ? -5.031 -3.258 -10.644 1.00 87.75 87 TYR A O 1
ATOM 735 N N . ASN A 1 88 ? -4.497 -2.339 -12.622 1.00 86.44 88 ASN A N 1
ATOM 736 C CA . ASN A 1 88 ? -5.694 -2.818 -13.313 1.00 86.44 88 ASN A CA 1
ATOM 737 C C . ASN A 1 88 ? -5.736 -4.341 -13.345 1.00 86.44 88 ASN A C 1
ATOM 739 O O . ASN A 1 88 ? -6.772 -4.928 -13.053 1.00 86.44 88 ASN A O 1
ATOM 743 N N . LYS A 1 89 ? -4.602 -4.989 -13.613 1.00 85.50 89 LYS A N 1
ATOM 744 C CA . LYS A 1 89 ? -4.497 -6.443 -13.551 1.00 85.50 89 LYS A CA 1
ATOM 745 C C . LYS A 1 89 ? -4.766 -6.978 -12.147 1.00 85.50 89 LYS A C 1
ATOM 747 O O . LYS A 1 89 ? -5.505 -7.943 -12.005 1.00 85.50 89 LYS A O 1
ATOM 752 N N . PHE A 1 90 ? -4.181 -6.366 -11.120 1.00 83.94 90 PHE A N 1
ATOM 753 C CA . PHE A 1 90 ? -4.342 -6.816 -9.739 1.00 83.94 90 PHE A CA 1
ATOM 754 C C . PHE A 1 90 ? -5.806 -6.756 -9.282 1.00 83.94 90 PHE A C 1
ATOM 756 O O . PHE A 1 90 ? -6.296 -7.684 -8.641 1.00 83.94 90 PHE A O 1
ATOM 763 N N . TYR A 1 91 ? -6.514 -5.690 -9.655 1.00 80.44 91 TYR A N 1
ATOM 764 C CA . TYR A 1 91 ? -7.916 -5.477 -9.295 1.00 80.44 91 TYR A CA 1
ATOM 765 C C . TYR A 1 91 ? -8.924 -5.980 -10.339 1.00 80.44 91 TYR A C 1
ATOM 767 O O . TYR A 1 91 ? -10.122 -5.782 -10.148 1.00 80.44 91 TYR A O 1
ATOM 775 N N . ASN A 1 92 ? -8.470 -6.629 -11.418 1.00 82.69 92 ASN A N 1
ATOM 776 C CA . ASN A 1 92 ? -9.297 -7.019 -12.566 1.00 82.69 92 ASN A CA 1
ATOM 777 C C . ASN A 1 92 ? -10.180 -5.863 -13.083 1.00 82.69 92 ASN A C 1
ATOM 779 O O . ASN A 1 92 ? -11.391 -6.013 -13.243 1.00 82.69 92 ASN A O 1
ATOM 783 N N . LEU A 1 93 ? -9.578 -4.691 -13.290 1.00 81.06 93 LEU A N 1
ATOM 784 C CA . LEU A 1 93 ? -10.264 -3.495 -13.775 1.00 81.06 93 LEU A CA 1
ATOM 785 C C . LEU A 1 93 ? -10.160 -3.377 -15.290 1.00 81.06 93 LEU A C 1
ATOM 787 O O . LEU A 1 93 ? -9.070 -3.471 -15.854 1.00 81.06 93 LEU A O 1
ATOM 791 N N . ASP A 1 94 ? -11.276 -3.032 -15.923 1.00 68.62 94 ASP A N 1
ATOM 792 C CA . ASP A 1 94 ? -11.267 -2.515 -17.284 1.00 68.62 94 ASP A CA 1
ATOM 793 C C . ASP A 1 94 ? -10.776 -1.060 -17.260 1.00 68.62 94 ASP A C 1
ATOM 795 O O . ASP A 1 94 ? -11.230 -0.259 -16.440 1.00 68.62 94 ASP A O 1
ATOM 799 N N . ASN A 1 95 ? -9.861 -0.709 -18.170 1.00 61.16 95 ASN A N 1
ATOM 800 C CA . ASN A 1 95 ? -9.118 0.563 -18.256 1.00 61.16 95 ASN A CA 1
ATOM 801 C C . ASN A 1 95 ? -9.965 1.868 -18.298 1.00 61.16 95 ASN A C 1
ATOM 803 O O . ASN A 1 95 ? -9.404 2.940 -18.506 1.00 61.16 95 ASN A O 1
ATOM 807 N N . LEU A 1 96 ? -11.293 1.816 -18.147 1.00 45.69 96 LEU A N 1
ATOM 808 C CA . LEU A 1 96 ? -12.226 2.894 -18.493 1.00 45.69 96 LEU A CA 1
ATOM 809 C C . LEU A 1 96 ? -13.121 3.408 -17.357 1.00 45.69 96 LEU A C 1
ATOM 811 O O . LEU A 1 96 ? -13.949 4.280 -17.618 1.00 45.69 96 LEU A O 1
ATOM 815 N N . LYS A 1 97 ? -12.993 2.937 -16.110 1.00 46.41 97 LYS A N 1
ATOM 816 C CA . LYS A 1 97 ? -13.724 3.550 -14.984 1.00 46.41 97 LYS A CA 1
ATOM 817 C C . LYS A 1 97 ? -12.859 3.639 -13.728 1.00 46.41 97 LYS A C 1
ATOM 819 O O . LYS A 1 97 ? -12.141 2.681 -13.434 1.00 46.41 97 LYS A O 1
ATOM 824 N N . PRO A 1 98 ? -12.952 4.732 -12.945 1.00 50.03 98 PRO A N 1
ATOM 825 C CA . PRO A 1 98 ? -12.519 4.709 -11.558 1.00 50.03 98 PRO A CA 1
ATOM 826 C C . PRO A 1 98 ? -13.411 3.689 -10.857 1.00 50.03 98 PRO A C 1
ATOM 828 O O . PRO A 1 98 ? -14.547 3.968 -10.479 1.00 50.03 98 PRO A O 1
ATOM 831 N N . ALA A 1 99 ? -12.951 2.444 -10.774 1.00 48.94 99 ALA A N 1
ATOM 832 C CA . ALA A 1 99 ? -13.592 1.505 -9.886 1.00 48.94 99 ALA A CA 1
ATOM 833 C C . ALA A 1 99 ? -13.504 2.106 -8.485 1.00 48.94 99 ALA A C 1
ATOM 835 O O . ALA A 1 99 ? -12.446 2.597 -8.084 1.00 48.94 99 ALA A O 1
ATOM 836 N N . ASN A 1 100 ? -14.614 2.056 -7.751 1.00 54.44 100 ASN A N 1
ATOM 837 C CA . ASN A 1 100 ? -14.638 2.269 -6.309 1.00 54.44 100 ASN A CA 1
ATOM 838 C C . ASN A 1 100 ? -13.851 1.126 -5.643 1.00 54.44 100 ASN A C 1
ATOM 840 O O . ASN A 1 100 ? -14.423 0.260 -4.981 1.00 54.44 100 ASN A O 1
ATOM 844 N N . VAL A 1 101 ? -12.538 1.075 -5.880 1.00 63.94 101 VAL A N 1
ATOM 845 C CA . VAL A 1 101 ? -11.621 0.168 -5.204 1.00 63.94 101 VAL A CA 1
ATOM 846 C C . VAL A 1 101 ? -11.614 0.634 -3.759 1.00 63.94 101 VAL A C 1
ATOM 848 O O . VAL A 1 101 ? -11.087 1.704 -3.445 1.00 63.94 101 VAL A O 1
ATOM 851 N N . LYS A 1 102 ? -12.297 -0.130 -2.899 1.00 58.84 102 LYS A N 1
ATOM 852 C CA . LYS A 1 102 ? -12.389 0.159 -1.468 1.00 58.84 102 LYS A CA 1
ATOM 853 C C . LYS A 1 102 ? -10.974 0.368 -0.921 1.00 58.84 102 LYS A C 1
ATOM 855 O O . LYS A 1 102 ? -10.066 -0.399 -1.227 1.00 58.84 102 LYS A O 1
ATOM 860 N N . PHE A 1 103 ? -10.801 1.455 -0.172 1.00 59.91 103 PHE A N 1
ATOM 861 C CA . PHE A 1 103 ? -9.501 1.914 0.303 1.00 59.91 103 PHE A CA 1
ATOM 862 C C . PHE A 1 103 ? -8.758 0.833 1.108 1.00 59.91 103 PHE A C 1
ATOM 864 O O . PHE A 1 103 ? -9.352 0.095 1.898 1.00 59.91 103 PHE A O 1
ATOM 871 N N . VAL A 1 104 ? -7.435 0.882 0.932 1.00 56.41 104 VAL A N 1
ATOM 872 C CA . VAL A 1 104 ? -6.346 0.009 1.397 1.00 56.41 104 VAL A CA 1
ATOM 873 C C . VAL A 1 104 ? -6.055 -1.142 0.454 1.00 56.41 104 VAL A C 1
ATOM 875 O O . VAL A 1 104 ? -6.647 -2.212 0.499 1.00 56.41 104 VAL A O 1
ATOM 878 N N . CYS A 1 105 ? -5.078 -0.878 -0.412 1.00 57.00 105 CYS A N 1
ATOM 879 C CA . CYS A 1 105 ? -4.436 -1.904 -1.201 1.00 57.00 105 CYS A CA 1
ATOM 880 C C . CYS A 1 105 ? -3.769 -2.885 -0.250 1.00 57.00 105 CYS A C 1
ATOM 882 O O . CYS A 1 105 ? -2.895 -2.499 0.522 1.00 57.00 105 CYS A O 1
ATOM 884 N N . TYR A 1 106 ? -4.186 -4.137 -0.325 1.00 65.06 106 TYR A N 1
ATOM 885 C CA . TYR A 1 106 ? -3.546 -5.215 0.391 1.00 65.06 106 TYR A CA 1
ATOM 886 C C . TYR A 1 106 ? -2.874 -6.129 -0.614 1.00 65.06 106 TYR A C 1
ATOM 888 O O . TYR A 1 106 ? -3.521 -6.607 -1.545 1.00 65.06 106 TYR A O 1
ATOM 896 N N . TYR A 1 107 ? -1.580 -6.371 -0.445 1.00 64.19 107 TYR A N 1
ATOM 897 C CA . TYR A 1 107 ? -0.810 -7.237 -1.329 1.00 64.19 107 TYR A CA 1
ATOM 898 C C . TYR A 1 107 ? 0.140 -8.102 -0.506 1.00 64.19 107 TYR A C 1
ATOM 900 O O . TYR A 1 107 ? 0.851 -7.618 0.370 1.00 64.19 107 TYR A O 1
ATOM 908 N N . GLY A 1 108 ? 0.171 -9.404 -0.788 1.00 68.75 108 GLY A N 1
ATOM 909 C CA . GLY A 1 108 ? 0.968 -10.341 0.003 1.00 68.75 108 GLY A CA 1
ATOM 910 C C . GLY A 1 108 ? 0.501 -10.394 1.463 1.00 68.75 108 GLY A C 1
ATOM 911 O O . GLY A 1 108 ? -0.680 -10.610 1.724 1.00 68.75 108 GLY A O 1
ATOM 912 N N . GLN A 1 109 ? 1.422 -10.184 2.408 1.00 68.38 109 GLN A N 1
ATOM 913 C CA . GLN A 1 109 ? 1.184 -10.330 3.854 1.00 68.38 109 GLN A CA 1
ATOM 914 C C . GLN A 1 109 ? 0.080 -9.407 4.390 1.00 68.38 109 GLN A C 1
ATOM 916 O O . GLN A 1 109 ? -0.722 -9.809 5.231 1.00 68.38 109 GLN A O 1
ATOM 921 N N . THR A 1 110 ? -0.036 -8.185 3.869 1.00 77.62 110 THR A N 1
ATOM 922 C CA . THR A 1 110 ? -1.069 -7.242 4.321 1.00 77.62 110 THR A CA 1
ATOM 923 C C . THR A 1 110 ? -2.483 -7.701 3.947 1.00 77.62 110 THR A C 1
ATOM 925 O O . THR A 1 110 ? -3.434 -7.392 4.662 1.00 77.62 110 THR A O 1
ATOM 928 N N . MET A 1 111 ? -2.638 -8.525 2.902 1.00 80.94 111 MET A N 1
ATOM 929 C CA . MET A 1 111 ? -3.921 -9.153 2.539 1.00 80.94 111 MET A CA 1
ATOM 930 C C . MET A 1 111 ? -4.363 -10.197 3.557 1.00 80.94 111 MET A C 1
ATOM 932 O O . MET A 1 111 ? -5.557 -10.353 3.807 1.00 80.94 111 MET A O 1
ATOM 936 N N . GLU A 1 112 ? -3.421 -10.908 4.165 1.00 83.12 112 GLU A N 1
ATOM 937 C CA . GLU A 1 112 ? -3.733 -11.858 5.231 1.00 83.12 112 GLU A CA 1
ATOM 938 C C . GLU A 1 112 ? -4.188 -11.119 6.490 1.00 83.12 112 GLU A C 1
ATOM 940 O O . GLU A 1 112 ? -5.218 -11.477 7.060 1.00 83.12 112 GLU A O 1
ATOM 945 N N . ILE A 1 113 ? -3.501 -10.025 6.842 1.00 86.56 113 ILE A N 1
ATOM 946 C CA . ILE A 1 113 ? -3.894 -9.126 7.938 1.00 86.56 113 ILE A CA 1
ATOM 947 C C . ILE A 1 113 ? -5.314 -8.595 7.713 1.00 86.56 113 ILE A C 1
ATOM 949 O O . ILE A 1 113 ? -6.141 -8.639 8.623 1.00 86.56 113 ILE A O 1
ATOM 953 N N . TYR A 1 114 ? -5.631 -8.147 6.494 1.00 84.75 114 TYR A N 1
ATOM 954 C CA . TYR A 1 114 ? -6.977 -7.681 6.165 1.00 84.75 114 TYR A CA 1
ATOM 955 C C . TYR A 1 114 ? -8.036 -8.760 6.353 1.00 84.75 114 TYR A C 1
ATOM 957 O O . TYR A 1 114 ? -9.050 -8.504 6.990 1.00 84.75 114 TYR A O 1
ATOM 965 N N . LYS A 1 115 ? -7.806 -9.974 5.844 1.00 86.44 115 LYS A N 1
ATOM 966 C CA . LYS A 1 115 ? -8.763 -11.085 5.973 1.00 86.44 115 LYS A CA 1
ATOM 967 C C . LYS A 1 115 ? -8.988 -11.483 7.428 1.00 86.44 115 LYS A C 1
ATOM 969 O O . LYS A 1 115 ? -10.122 -11.763 7.820 1.00 86.44 115 LYS A O 1
ATOM 974 N N . GLN A 1 116 ? -7.925 -11.500 8.232 1.00 90.06 116 GLN A N 1
ATOM 975 C CA . GLN A 1 116 ? -8.025 -11.740 9.672 1.00 90.06 116 GLN A CA 1
ATOM 976 C C . GLN A 1 116 ? -8.861 -10.649 10.341 1.00 90.06 116 GLN A C 1
ATOM 978 O O . GLN A 1 116 ? -9.814 -10.950 11.061 1.00 90.06 116 GLN A O 1
ATOM 983 N N . LEU A 1 117 ? -8.555 -9.385 10.048 1.00 89.56 117 LEU A N 1
ATOM 984 C CA . LEU A 1 117 ? -9.283 -8.252 10.595 1.00 89.56 117 LEU A CA 1
ATOM 985 C C . LEU A 1 117 ? -10.753 -8.244 10.155 1.00 89.56 117 LEU A C 1
ATOM 987 O O . LEU A 1 117 ? -11.631 -8.034 10.984 1.00 89.56 117 LEU A O 1
ATOM 991 N N . GLU A 1 118 ? -11.040 -8.529 8.886 1.00 88.12 118 GLU A N 1
ATOM 992 C CA . GLU A 1 118 ? -12.396 -8.659 8.350 1.00 88.12 118 GLU A CA 1
ATOM 993 C C . GLU A 1 118 ? -13.177 -9.758 9.074 1.00 88.12 118 GLU A C 1
ATOM 995 O O . GLU A 1 118 ? -14.316 -9.532 9.483 1.00 88.12 118 GLU A O 1
ATOM 1000 N N . THR A 1 119 ? -12.549 -10.913 9.301 1.00 90.56 119 THR A N 1
ATOM 1001 C CA . THR A 1 119 ? -13.151 -12.032 10.040 1.00 90.56 119 THR A CA 1
ATOM 1002 C C . THR A 1 119 ? -13.498 -11.628 11.473 1.00 90.56 119 THR A C 1
ATOM 1004 O O . THR A 1 119 ? -14.608 -11.886 11.939 1.00 90.56 119 THR A O 1
ATOM 1007 N N . LEU A 1 120 ? -12.579 -10.955 12.172 1.00 91.38 120 LEU A N 1
ATOM 1008 C CA . LEU A 1 120 ? -12.805 -10.483 13.539 1.00 91.38 120 LEU A CA 1
ATOM 1009 C C . LEU A 1 120 ? -13.892 -9.400 13.592 1.00 91.38 120 LEU A C 1
ATOM 1011 O O . LEU A 1 120 ? -14.789 -9.451 14.438 1.00 91.38 120 LEU A O 1
ATOM 1015 N N . LEU A 1 121 ? -13.845 -8.430 12.679 1.00 87.44 121 LEU A N 1
ATOM 1016 C CA . LEU A 1 121 ? -14.788 -7.313 12.625 1.00 87.44 121 LEU A CA 1
ATOM 1017 C C . LEU A 1 121 ? -16.203 -7.760 12.247 1.00 87.44 121 LEU A C 1
ATOM 1019 O O . LEU A 1 121 ? -17.159 -7.273 12.846 1.00 87.44 121 LEU A O 1
ATOM 1023 N N . LYS A 1 122 ? -16.359 -8.722 11.336 1.00 86.50 122 LYS A N 1
ATOM 1024 C CA . LYS A 1 122 ? -17.673 -9.253 10.925 1.00 86.50 122 LYS A CA 1
ATOM 1025 C C . LYS A 1 122 ? -18.168 -10.427 11.782 1.00 86.50 122 LYS A C 1
ATOM 1027 O O . LYS A 1 122 ? -19.247 -10.955 11.524 1.00 86.50 122 LYS A O 1
ATOM 1032 N N . SER A 1 123 ? -17.403 -10.841 12.792 1.00 88.25 123 SER A N 1
ATOM 1033 C CA . SER A 1 123 ? -17.752 -11.962 13.667 1.00 88.25 123 SER A CA 1
ATOM 1034 C C . SER A 1 123 ? -19.070 -11.727 14.426 1.00 88.25 123 SER A C 1
ATOM 1036 O O . SER A 1 123 ? -19.229 -10.668 15.043 1.00 88.25 123 SER A O 1
ATOM 1038 N N . PRO A 1 124 ? -19.985 -12.719 14.481 1.00 83.62 124 PRO A N 1
ATOM 1039 C CA . PRO A 1 124 ? -21.234 -12.611 15.240 1.00 83.62 124 PRO A CA 1
ATOM 1040 C C . PRO A 1 124 ? -21.006 -12.534 16.756 1.00 83.62 124 PRO A C 1
ATOM 1042 O O . PRO A 1 124 ? -21.876 -12.058 17.478 1.00 83.62 124 PRO A O 1
ATOM 1045 N N . TYR A 1 125 ? -19.833 -12.959 17.241 1.00 85.38 125 TYR A N 1
ATOM 1046 C CA . TYR A 1 125 ? -19.441 -12.851 18.651 1.00 85.38 125 TYR A CA 1
ATOM 1047 C C . TYR A 1 125 ? -19.089 -11.419 19.065 1.00 85.38 125 TYR A C 1
ATOM 1049 O O . TYR A 1 125 ? -18.898 -11.159 20.249 1.00 85.38 125 TYR A O 1
ATOM 1057 N N . ASN A 1 126 ? -18.987 -10.503 18.095 1.00 81.88 126 ASN A N 1
ATOM 1058 C CA . ASN A 1 126 ? -18.747 -9.083 18.313 1.00 81.88 126 ASN A CA 1
ATOM 1059 C C . ASN A 1 126 ? -17.569 -8.793 19.272 1.00 81.88 126 ASN A C 1
ATOM 1061 O O . ASN A 1 126 ? -17.723 -8.003 20.207 1.00 81.88 126 ASN A O 1
ATOM 1065 N N . PRO A 1 127 ? -16.396 -9.437 19.084 1.00 88.94 127 PRO A N 1
ATOM 1066 C CA . PRO A 1 127 ? -15.297 -9.298 20.024 1.00 88.94 127 PRO A CA 1
ATOM 1067 C C . PRO A 1 127 ? -14.779 -7.859 20.046 1.00 88.94 127 PRO A C 1
ATOM 1069 O O . PRO A 1 127 ? -14.764 -7.167 19.017 1.00 88.94 127 PRO A O 1
ATOM 1072 N N . TRP A 1 128 ? -14.287 -7.440 21.210 1.00 92.06 128 TRP A N 1
ATOM 1073 C CA . TRP A 1 128 ? -13.398 -6.288 21.291 1.00 92.06 128 TRP A CA 1
ATOM 1074 C C . TRP A 1 128 ? -12.118 -6.585 20.515 1.00 92.06 128 TRP A C 1
ATOM 1076 O O . TRP A 1 128 ? -11.654 -7.725 20.489 1.00 92.06 128 TRP A O 1
ATOM 1086 N N . ILE A 1 129 ? -11.578 -5.578 19.836 1.00 93.88 129 ILE A N 1
ATOM 1087 C CA . ILE A 1 129 ? -10.384 -5.737 19.000 1.00 93.88 129 ILE A CA 1
ATOM 1088 C C . ILE A 1 129 ? -9.476 -4.546 19.240 1.00 93.88 129 ILE A C 1
ATOM 1090 O O . ILE A 1 129 ? -9.955 -3.415 19.285 1.00 93.88 129 ILE A O 1
ATOM 1094 N N . LEU A 1 130 ? -8.176 -4.794 19.345 1.00 95.50 130 LEU A N 1
ATOM 1095 C CA . LEU A 1 130 ? -7.155 -3.758 19.319 1.00 95.50 130 LEU A CA 1
ATOM 1096 C C . LEU A 1 130 ? -6.478 -3.721 17.949 1.00 95.50 130 LEU A C 1
ATOM 1098 O O . LEU A 1 130 ? -5.982 -4.732 17.462 1.00 95.50 130 LEU A O 1
ATOM 1102 N N . ILE A 1 131 ? -6.408 -2.547 17.338 1.00 94.31 131 ILE A N 1
ATOM 1103 C CA . ILE A 1 131 ? -5.686 -2.326 16.087 1.00 94.31 131 ILE A CA 1
ATOM 1104 C C . ILE A 1 131 ? -4.567 -1.330 16.366 1.00 94.31 131 ILE A C 1
ATOM 1106 O O . ILE A 1 131 ? -4.815 -0.179 16.722 1.00 94.31 131 ILE A O 1
ATOM 1110 N N . TYR A 1 132 ? -3.327 -1.766 16.206 1.00 94.44 132 TYR A N 1
ATOM 1111 C CA . TYR A 1 132 ? -2.149 -0.970 16.544 1.00 94.44 132 TYR A CA 1
ATOM 1112 C C . TYR A 1 132 ? -1.201 -0.854 15.350 1.00 94.44 132 TYR A C 1
ATOM 1114 O O . TYR A 1 132 ? -1.363 -1.538 14.341 1.00 94.44 132 TYR A O 1
ATOM 1122 N N . GLY A 1 133 ? -0.242 0.058 15.436 1.00 92.88 133 GLY A N 1
ATOM 1123 C CA . GLY A 1 133 ? 0.659 0.419 14.344 1.00 92.88 133 GLY A CA 1
ATOM 1124 C C . GLY A 1 133 ? 0.846 1.924 14.282 1.00 92.88 133 GLY A C 1
ATOM 1125 O O . GLY A 1 133 ? 0.066 2.662 14.870 1.00 92.88 133 GLY A O 1
ATOM 1126 N N . GLN A 1 134 ? 1.864 2.396 13.571 1.00 92.38 134 GLN A N 1
ATOM 1127 C CA . GLN A 1 134 ? 2.252 3.810 13.586 1.00 92.38 134 GLN A CA 1
ATOM 1128 C C . GLN A 1 134 ? 1.130 4.772 13.143 1.00 92.38 134 GLN A C 1
ATOM 1130 O O . GLN A 1 134 ? 0.127 4.394 12.519 1.00 92.38 134 GLN A O 1
ATOM 1135 N N . ARG A 1 135 ? 1.303 6.063 13.439 1.00 89.88 135 ARG A N 1
ATOM 1136 C CA . ARG A 1 135 ? 0.404 7.114 12.951 1.00 89.88 135 ARG A CA 1
ATOM 1137 C C . ARG A 1 135 ? 0.385 7.143 11.420 1.00 89.88 135 ARG A C 1
ATOM 1139 O O . ARG A 1 135 ? 1.412 6.998 10.762 1.00 89.88 135 ARG A O 1
ATOM 1146 N N . GLY A 1 136 ? -0.798 7.335 10.840 1.00 88.00 136 GLY A N 1
ATOM 1147 C CA . GLY A 1 136 ? -0.955 7.471 9.386 1.00 88.00 136 GLY A CA 1
ATOM 1148 C C . GLY A 1 136 ? -0.949 6.156 8.596 1.00 88.00 136 GLY A C 1
ATOM 1149 O O . GLY A 1 136 ? -1.062 6.200 7.377 1.00 88.00 136 GLY A O 1
ATOM 1150 N N . VAL A 1 137 ? -0.889 4.978 9.234 1.00 89.50 137 VAL A N 1
ATOM 1151 C CA . VAL A 1 137 ? -0.975 3.669 8.534 1.00 89.50 137 VAL A CA 1
ATOM 1152 C C . VAL A 1 137 ? -2.390 3.296 8.064 1.00 89.50 137 VAL A C 1
ATOM 1154 O O . VAL A 1 137 ? -2.613 2.207 7.544 1.00 89.50 137 VAL A O 1
ATOM 1157 N N . GLY A 1 138 ? -3.370 4.186 8.246 1.00 87.12 138 GLY A N 1
ATOM 1158 C CA . GLY A 1 138 ? -4.724 4.015 7.712 1.00 87.12 138 GLY A CA 1
ATOM 1159 C C . GLY A 1 138 ? -5.663 3.144 8.551 1.00 87.12 138 GLY A C 1
ATOM 1160 O O . GLY A 1 138 ? -6.710 2.765 8.037 1.00 87.12 138 GLY A O 1
ATOM 1161 N N . LYS A 1 139 ? -5.346 2.859 9.828 1.00 88.31 139 LYS A N 1
ATOM 1162 C CA . LYS A 1 139 ? -6.161 2.019 10.740 1.00 88.31 139 LYS A CA 1
ATOM 1163 C C . LYS A 1 139 ? -7.662 2.317 10.654 1.00 88.31 139 LYS A C 1
ATOM 1165 O O . LYS A 1 139 ? -8.461 1.420 10.410 1.00 88.31 139 LYS A O 1
ATOM 1170 N N . LEU A 1 140 ? -8.045 3.588 10.790 1.00 83.31 140 LEU A N 1
ATOM 1171 C CA . LEU A 1 140 ? -9.448 4.002 10.753 1.00 83.31 140 LEU A CA 1
ATOM 1172 C C . LEU A 1 140 ? -10.101 3.724 9.396 1.00 83.31 140 LEU A C 1
ATOM 1174 O O . LEU A 1 140 ? -11.231 3.247 9.330 1.00 83.31 140 LEU A O 1
ATOM 1178 N N . THR A 1 141 ? -9.396 4.016 8.308 1.00 81.06 141 THR A N 1
ATOM 1179 C CA . THR A 1 141 ? -9.934 3.831 6.964 1.00 81.06 141 THR A CA 1
ATOM 1180 C C . THR A 1 141 ? -10.125 2.354 6.626 1.00 81.06 141 THR A C 1
ATOM 1182 O O . THR A 1 141 ? -11.084 2.017 5.939 1.00 81.06 141 THR A O 1
ATOM 1185 N N . ILE A 1 142 ? -9.272 1.475 7.161 1.00 82.94 142 ILE A N 1
ATOM 1186 C CA . ILE A 1 142 ? -9.428 0.017 7.071 1.00 82.94 142 ILE A CA 1
ATOM 1187 C C . ILE A 1 142 ? -10.707 -0.435 7.775 1.00 82.94 142 ILE A C 1
ATOM 1189 O O . ILE A 1 142 ? -11.520 -1.156 7.204 1.00 82.94 142 ILE A O 1
ATOM 1193 N N . ILE A 1 143 ? -10.910 0.010 9.016 1.00 83.75 143 ILE A N 1
ATOM 1194 C CA . ILE A 1 143 ? -12.109 -0.340 9.787 1.00 83.75 143 ILE A CA 1
ATOM 1195 C C . ILE A 1 143 ? -13.363 0.116 9.030 1.00 83.75 143 ILE A C 1
ATOM 1197 O O . ILE A 1 143 ? -14.295 -0.667 8.848 1.00 83.75 143 ILE A O 1
ATOM 1201 N N . LYS A 1 144 ? -13.355 1.357 8.52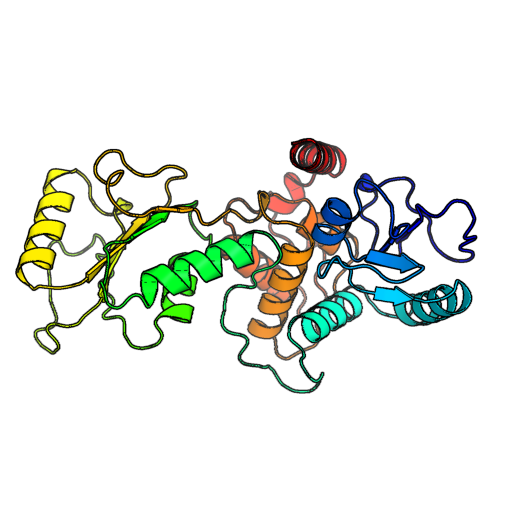2 1.00 78.75 144 LYS A N 1
ATOM 1202 C CA . LYS A 1 144 ? -14.450 1.929 7.723 1.00 78.75 144 LYS A CA 1
ATOM 1203 C C . LYS A 1 144 ? -14.696 1.161 6.421 1.00 78.75 144 LYS A C 1
ATOM 1205 O O . LYS A 1 144 ? -15.848 1.002 6.031 1.00 78.75 144 LYS A O 1
ATOM 1210 N N . SER A 1 145 ? -13.655 0.658 5.752 1.00 78.00 145 SER A N 1
ATOM 1211 C CA . SER A 1 145 ? -13.828 -0.105 4.507 1.00 78.00 145 SER A CA 1
ATOM 1212 C C . SER A 1 145 ? -14.450 -1.489 4.734 1.00 78.00 145 SER A C 1
ATOM 1214 O O . SER A 1 145 ? -15.146 -1.993 3.849 1.00 78.00 145 SER A O 1
ATOM 1216 N N . ILE A 1 146 ? -14.239 -2.076 5.919 1.00 81.69 146 ILE A N 1
ATOM 1217 C CA . ILE A 1 146 ? -14.778 -3.386 6.315 1.00 81.69 146 ILE A CA 1
ATOM 1218 C C . ILE A 1 146 ? -16.208 -3.279 6.856 1.00 81.69 146 ILE A C 1
ATOM 1220 O O . ILE A 1 146 ? -17.059 -4.091 6.489 1.00 81.69 146 ILE A O 1
ATOM 1224 N N . LEU A 1 147 ? -16.452 -2.321 7.755 1.00 79.00 147 LEU A N 1
ATOM 1225 C CA . LEU A 1 147 ? -17.717 -2.178 8.487 1.00 79.00 147 LEU A CA 1
ATOM 1226 C C . LEU A 1 147 ? -18.723 -1.224 7.821 1.00 79.00 147 LEU A C 1
ATOM 1228 O O . LEU A 1 147 ? -19.878 -1.178 8.237 1.00 79.00 147 LEU A O 1
ATOM 1232 N N . GLU A 1 148 ? -18.311 -0.483 6.790 1.00 71.94 148 GLU A N 1
ATOM 1233 C CA . GLU A 1 148 ? -19.162 0.448 6.037 1.00 71.94 148 GLU A CA 1
ATOM 1234 C C . GLU A 1 148 ? -19.902 1.456 6.952 1.00 71.94 148 GLU A C 1
ATOM 1236 O O . GLU A 1 148 ? -19.292 2.066 7.830 1.00 71.94 148 GLU A O 1
ATOM 1241 N N . ASN A 1 149 ? -21.213 1.651 6.749 1.00 55.34 149 ASN A N 1
ATOM 1242 C CA . ASN A 1 149 ? -22.058 2.624 7.457 1.00 55.34 149 ASN A CA 1
ATOM 1243 C C . ASN A 1 149 ? -22.443 2.204 8.896 1.00 55.34 149 ASN A C 1
ATOM 1245 O O . ASN A 1 149 ? -23.290 2.852 9.504 1.00 55.34 149 ASN A O 1
ATOM 1249 N N . ALA A 1 150 ? -21.882 1.119 9.445 1.00 52.22 150 ALA A N 1
ATOM 1250 C CA . ALA A 1 150 ? -22.261 0.576 10.759 1.00 52.22 150 ALA A CA 1
ATOM 1251 C C . ALA A 1 150 ? -21.522 1.216 11.955 1.00 52.22 150 ALA A C 1
ATOM 1253 O O . ALA A 1 150 ? -21.551 0.673 13.061 1.00 52.22 150 ALA A O 1
ATOM 1254 N N . ILE A 1 151 ? -20.820 2.330 11.740 1.00 52.44 151 ILE A N 1
ATOM 1255 C CA . ILE A 1 151 ? -19.947 2.944 12.744 1.00 52.44 151 ILE A CA 1
ATOM 1256 C C . ILE A 1 151 ? -20.571 4.255 13.223 1.00 52.44 151 ILE A C 1
ATOM 1258 O O . ILE A 1 151 ? -20.589 5.233 12.476 1.00 52.44 151 ILE A O 1
ATOM 1262 N N . ASP A 1 152 ? -20.990 4.294 14.489 1.00 52.09 152 ASP A N 1
ATOM 1263 C CA . ASP A 1 152 ? -21.167 5.565 15.189 1.00 52.09 152 ASP A CA 1
ATOM 1264 C C . ASP A 1 152 ? -19.789 6.005 15.679 1.00 52.09 152 ASP A C 1
ATOM 1266 O O . ASP A 1 152 ? -19.165 5.402 16.554 1.00 52.09 152 ASP A O 1
ATOM 1270 N N . TYR A 1 153 ? -19.261 7.023 15.013 1.00 48.19 153 TYR A N 1
ATOM 1271 C CA . TYR A 1 153 ? -17.916 7.508 15.250 1.00 48.19 153 TYR A CA 1
ATOM 1272 C C . TYR A 1 153 ? -17.915 8.500 16.412 1.00 48.19 153 TYR A C 1
ATOM 1274 O O . TYR A 1 153 ? -18.457 9.596 16.296 1.00 48.19 153 TYR A O 1
ATOM 1282 N N . PHE A 1 154 ? -17.270 8.123 17.513 1.00 50.59 154 PHE A N 1
ATOM 1283 C CA . PHE A 1 154 ? -16.920 9.042 18.588 1.00 50.59 154 PHE A CA 1
ATOM 1284 C C . PHE A 1 154 ? -15.423 9.325 18.502 1.00 50.59 154 PHE A C 1
ATOM 1286 O O . PHE A 1 154 ? -14.607 8.604 19.072 1.00 50.59 154 PHE A O 1
ATOM 1293 N N . GLU A 1 155 ? -15.048 10.365 17.758 1.00 43.56 155 GLU A N 1
ATOM 1294 C CA . GLU A 1 155 ? -13.735 10.979 17.947 1.00 43.56 155 GLU A CA 1
ATOM 1295 C C . GLU A 1 155 ? -13.789 11.702 19.287 1.00 43.56 155 GLU A C 1
ATOM 1297 O O . GLU A 1 155 ? -14.479 12.710 19.433 1.00 43.56 155 GLU A O 1
ATOM 1302 N N . ILE A 1 156 ? -13.126 11.152 20.301 1.00 41.59 156 ILE A N 1
ATOM 1303 C CA . ILE A 1 156 ? -12.925 11.867 21.559 1.00 41.59 156 ILE A CA 1
ATOM 1304 C C . ILE A 1 156 ? -11.836 12.908 21.282 1.00 41.59 156 ILE A C 1
ATOM 1306 O O . ILE A 1 156 ? -10.689 12.725 21.662 1.00 41.59 156 ILE A O 1
ATOM 1310 N N . GLU A 1 157 ? -12.154 13.968 20.535 1.00 34.75 157 GLU A N 1
ATOM 1311 C CA . GLU A 1 157 ? -11.247 15.107 20.421 1.00 34.75 157 GLU A CA 1
ATOM 1312 C C . GLU A 1 157 ? -11.105 15.754 21.805 1.00 34.75 157 GLU A C 1
ATOM 1314 O O . GLU A 1 157 ? -12.090 16.113 22.452 1.00 34.75 157 GLU A O 1
ATOM 1319 N N . GLU A 1 158 ? -9.854 15.928 22.229 1.00 33.50 158 GLU A N 1
ATOM 1320 C CA . GLU A 1 158 ? -9.356 16.433 23.520 1.00 33.50 158 GLU A CA 1
ATOM 1321 C C . GLU A 1 158 ? -10.042 17.712 24.056 1.00 33.50 158 GLU A C 1
ATOM 1323 O O . GLU A 1 158 ? -9.863 18.093 25.209 1.00 33.50 158 GLU A O 1
ATOM 1328 N N . LYS A 1 159 ? -10.835 18.420 23.243 1.00 28.81 159 LYS A N 1
ATOM 1329 C CA . LYS A 1 159 ? -11.340 19.756 23.582 1.00 28.81 159 LYS A CA 1
ATOM 1330 C C . LYS A 1 159 ? -12.612 19.806 24.414 1.00 28.81 159 LYS A C 1
ATOM 1332 O O . LYS A 1 159 ? -12.940 20.893 24.889 1.00 28.81 159 LYS A O 1
ATOM 1337 N N . GLN A 1 160 ? -13.319 18.702 24.641 1.00 29.58 160 GLN A N 1
ATOM 1338 C CA . GLN A 1 160 ? -14.424 18.680 25.604 1.00 29.58 160 GLN A CA 1
ATOM 1339 C C . GLN A 1 160 ? -14.456 17.333 26.322 1.00 29.58 160 GLN A C 1
ATOM 1341 O O . GLN A 1 160 ? -14.975 16.358 25.789 1.00 29.58 160 GLN A O 1
ATOM 1346 N N . ALA A 1 161 ? -13.947 17.304 27.558 1.00 31.42 161 ALA A N 1
ATOM 1347 C CA . ALA A 1 161 ? -14.152 16.244 28.548 1.00 31.42 161 ALA A CA 1
ATOM 1348 C C . ALA A 1 161 ? -15.637 16.150 28.959 1.00 31.42 161 ALA A C 1
ATOM 1350 O O . ALA A 1 161 ? -16.037 16.390 30.096 1.00 31.42 161 ALA A O 1
ATOM 1351 N N . GLY A 1 162 ? -16.482 15.853 27.982 1.00 34.41 162 GLY A N 1
ATOM 1352 C CA . GLY A 1 162 ? -17.897 15.609 28.114 1.00 34.41 162 GLY A CA 1
ATOM 1353 C C . GLY A 1 162 ? -18.259 14.588 27.057 1.00 34.41 162 GLY A C 1
ATOM 1354 O O . GLY A 1 162 ? -18.243 14.891 25.867 1.00 34.41 162 GLY A O 1
ATOM 1355 N N . PHE A 1 163 ? -18.597 13.376 27.494 1.00 39.31 163 PHE A N 1
ATOM 1356 C CA . PHE A 1 163 ? -19.220 12.357 26.660 1.00 39.31 163 PHE A CA 1
ATOM 1357 C C . PHE A 1 163 ? -20.574 12.888 26.166 1.00 39.31 163 PHE A C 1
ATOM 1359 O O . PHE A 1 163 ? -21.623 12.561 26.722 1.00 39.31 163 PHE A O 1
ATOM 1366 N N . LYS A 1 164 ? -20.593 13.744 25.139 1.00 33.84 164 LYS A N 1
ATOM 1367 C CA . LYS A 1 164 ? -21.830 14.069 24.430 1.00 33.84 164 LYS A CA 1
ATOM 1368 C C . LYS A 1 164 ? -22.135 12.905 23.511 1.00 33.84 164 LYS A C 1
ATOM 1370 O O . LYS A 1 164 ? -21.839 12.910 22.323 1.00 33.84 164 LYS A O 1
ATOM 1375 N N . THR A 1 165 ? -22.731 11.883 24.106 1.00 39.28 165 THR A N 1
ATOM 1376 C CA . THR A 1 165 ? -23.440 10.869 23.347 1.00 39.28 165 THR A CA 1
ATOM 1377 C C . THR A 1 165 ? -24.635 11.575 22.741 1.00 39.28 165 THR A C 1
ATOM 1379 O O . THR A 1 165 ? -25.517 12.009 23.485 1.00 39.28 165 THR A O 1
ATOM 1382 N N . ASP A 1 166 ? -24.629 11.767 21.422 1.00 37.31 166 ASP A N 1
ATOM 1383 C CA . ASP A 1 166 ? -25.835 12.200 20.731 1.00 37.31 166 ASP A CA 1
ATOM 1384 C C . ASP A 1 166 ? -26.934 11.217 21.149 1.00 37.31 166 ASP A C 1
ATOM 1386 O O . ASP A 1 166 ? -26.797 10.001 21.001 1.00 37.31 166 ASP A O 1
ATOM 1390 N N . SER A 1 167 ? -27.985 11.724 21.790 1.00 36.78 167 SER A N 1
ATOM 1391 C CA . SER A 1 167 ? -29.046 10.935 22.431 1.00 36.78 167 SER A CA 1
ATOM 1392 C C . SER A 1 167 ? -29.954 10.239 21.410 1.00 36.78 167 SER A C 1
ATOM 1394 O O . SER A 1 167 ? -31.072 9.820 21.714 1.00 36.78 167 SER A O 1
ATOM 1396 N N . ARG A 1 168 ? -29.472 10.114 20.173 1.00 40.59 168 ARG A N 1
ATOM 1397 C CA . ARG A 1 168 ? -30.145 9.529 19.032 1.00 40.59 168 ARG A CA 1
ATOM 1398 C C . ARG A 1 168 ? -29.316 8.352 18.512 1.00 40.59 168 ARG A C 1
ATOM 1400 O O . ARG A 1 168 ? -28.485 8.532 17.637 1.00 40.59 168 ARG A O 1
ATOM 1407 N N . LYS A 1 169 ? -29.724 7.156 18.957 1.00 44.28 169 LYS A N 1
ATOM 1408 C CA . LYS A 1 169 ? -29.764 5.867 18.226 1.00 44.28 169 LYS A CA 1
ATOM 1409 C C . LYS A 1 169 ? -28.804 4.739 18.659 1.00 44.28 169 LYS A C 1
ATOM 1411 O O . LYS A 1 169 ? -27.608 4.907 18.811 1.00 44.28 169 LYS A O 1
ATOM 1416 N N . ASN A 1 170 ? -29.455 3.568 18.738 1.00 47.16 170 ASN A N 1
ATOM 1417 C CA . ASN A 1 170 ? -29.042 2.161 18.666 1.00 47.16 170 ASN A CA 1
ATOM 1418 C C . ASN A 1 170 ? -28.052 1.580 19.696 1.00 47.16 170 ASN A C 1
ATOM 1420 O O . ASN A 1 170 ? -26.841 1.722 19.589 1.00 47.16 170 ASN A O 1
ATOM 1424 N N . GLU A 1 171 ? -28.585 0.699 20.553 1.00 47.41 171 GLU A N 1
ATOM 1425 C CA . GLU A 1 171 ? -27.902 -0.284 21.428 1.00 47.41 171 GLU A CA 1
ATOM 1426 C C . GLU A 1 171 ? -27.014 -1.314 20.675 1.00 47.41 171 GLU A C 1
ATOM 1428 O O . GLU A 1 171 ? -26.602 -2.326 21.231 1.00 47.41 171 GLU A O 1
ATOM 1433 N N . LYS A 1 172 ? -26.716 -1.087 19.388 1.00 52.38 172 LYS A N 1
ATOM 1434 C CA . LYS A 1 172 ? -25.892 -1.948 18.519 1.00 52.38 172 LYS A CA 1
ATOM 1435 C C . LYS A 1 172 ? -24.728 -1.199 17.863 1.00 52.38 172 LYS A C 1
ATOM 1437 O O . LYS A 1 172 ? -24.219 -1.645 16.837 1.00 52.38 172 LYS A O 1
ATOM 1442 N N . SER A 1 173 ? -24.333 -0.047 18.396 1.00 70.12 173 SER A N 1
ATOM 1443 C CA . SER A 1 173 ? -23.277 0.754 17.790 1.00 70.12 173 SER A CA 1
ATOM 1444 C C . SER A 1 173 ? -21.874 0.239 18.121 1.00 70.12 173 SER A C 1
ATOM 1446 O O . SER A 1 173 ? -21.588 -0.254 19.217 1.00 70.12 173 SER A O 1
ATOM 1448 N N . ILE A 1 174 ? -21.002 0.300 17.113 1.00 78.06 174 ILE A N 1
ATOM 1449 C CA . ILE A 1 174 ? -19.578 -0.007 17.226 1.00 78.06 174 ILE A CA 1
ATOM 1450 C C . ILE A 1 174 ? -18.852 1.296 17.542 1.00 78.06 174 ILE A C 1
ATOM 1452 O O . ILE A 1 174 ? -18.903 2.231 16.746 1.00 78.06 174 ILE A O 1
ATOM 1456 N N . ILE A 1 175 ? -18.153 1.333 18.672 1.00 83.25 175 ILE A N 1
ATOM 1457 C CA . ILE A 1 175 ? -17.362 2.474 19.125 1.00 83.25 175 ILE A CA 1
ATOM 1458 C C . ILE A 1 175 ? -15.905 2.249 18.734 1.00 83.25 175 ILE A C 1
ATOM 1460 O O . ILE A 1 175 ? -15.313 1.230 19.086 1.00 83.25 175 ILE A O 1
ATOM 1464 N N . ILE A 1 176 ? -15.313 3.210 18.027 1.00 85.12 176 ILE A N 1
ATOM 1465 C CA . ILE A 1 176 ? -13.871 3.234 17.770 1.00 85.12 176 ILE A CA 1
ATOM 1466 C C . ILE A 1 176 ? -13.231 4.161 18.795 1.00 85.12 176 ILE A C 1
ATOM 1468 O O . ILE A 1 176 ? -13.566 5.340 18.840 1.00 85.12 176 ILE A O 1
ATOM 1472 N N . LEU A 1 177 ? -12.311 3.637 19.597 1.00 87.62 177 LEU A N 1
ATOM 1473 C CA . LEU A 1 177 ? -11.694 4.362 20.699 1.00 87.62 177 LEU A CA 1
ATOM 1474 C C . LEU A 1 177 ? -10.189 4.497 20.465 1.00 87.62 177 LEU A C 1
ATOM 1476 O O . LEU A 1 177 ? -9.466 3.500 20.460 1.00 87.62 177 LEU A O 1
ATOM 1480 N N . ASN A 1 178 ? -9.715 5.729 20.267 1.00 88.88 178 ASN A N 1
ATOM 1481 C CA . ASN A 1 178 ? -8.284 6.007 20.218 1.00 88.88 178 ASN A CA 1
ATOM 1482 C C . ASN A 1 178 ? -7.738 6.135 21.639 1.00 88.88 178 ASN A C 1
ATOM 1484 O O . ASN A 1 178 ? -8.013 7.115 22.326 1.00 88.88 178 ASN A O 1
ATOM 1488 N N . ILE A 1 179 ? -6.974 5.137 22.073 1.00 89.69 179 ILE A N 1
ATOM 1489 C CA . ILE A 1 179 ? -6.467 5.086 23.448 1.00 89.69 179 ILE A CA 1
ATOM 1490 C C . ILE A 1 179 ? -5.382 6.130 23.719 1.00 89.69 179 ILE A C 1
ATOM 1492 O O . ILE A 1 179 ? -5.131 6.444 24.876 1.00 89.69 179 ILE A O 1
ATOM 1496 N N . ASP A 1 180 ? -4.739 6.665 22.679 1.00 87.75 180 ASP A N 1
ATOM 1497 C CA . ASP A 1 180 ? -3.663 7.649 22.845 1.00 87.75 180 ASP A CA 1
ATOM 1498 C C . ASP A 1 180 ? -4.190 9.040 23.231 1.00 87.75 180 ASP A C 1
ATOM 1500 O O . ASP A 1 180 ? -3.400 9.923 23.540 1.00 87.75 180 ASP A O 1
ATOM 1504 N N . LEU A 1 181 ? -5.515 9.231 23.222 1.00 85.69 181 LEU A N 1
ATOM 1505 C CA . LEU A 1 181 ? -6.189 10.464 23.647 1.00 85.69 181 LEU A CA 1
ATOM 1506 C C . LEU A 1 181 ? -6.473 10.499 25.157 1.00 85.69 181 LEU A C 1
ATOM 1508 O O . LEU A 1 181 ? -6.997 11.488 25.657 1.00 85.69 181 LEU A O 1
ATOM 1512 N N . PHE A 1 182 ? -6.167 9.420 25.881 1.00 85.25 182 PHE A N 1
ATOM 1513 C CA . PHE A 1 182 ? -6.364 9.338 27.325 1.00 85.25 182 PHE A CA 1
ATOM 1514 C C . PHE A 1 182 ? -5.046 9.618 28.046 1.00 85.25 182 PHE A C 1
ATOM 1516 O O . PHE A 1 182 ? -4.037 8.963 27.784 1.00 85.25 182 PHE A O 1
ATOM 1523 N N . GLU A 1 183 ? -5.067 10.561 28.988 1.00 82.44 183 GLU A N 1
ATOM 1524 C CA . GLU A 1 183 ? -3.879 10.951 29.758 1.00 82.44 183 GLU A CA 1
ATOM 1525 C C . GLU A 1 183 ? -3.406 9.842 30.710 1.00 82.44 183 GLU A C 1
ATOM 1527 O O . GLU A 1 183 ? -2.213 9.720 30.995 1.00 82.44 183 GLU A O 1
ATOM 1532 N N . ASN A 1 184 ? -4.335 9.028 31.222 1.00 83.88 184 ASN A N 1
ATOM 1533 C CA . ASN A 1 184 ? -4.057 7.992 32.211 1.00 83.88 184 ASN A CA 1
ATOM 1534 C C . ASN A 1 184 ? -4.982 6.765 32.057 1.00 83.88 184 ASN A C 1
ATOM 1536 O O . ASN A 1 184 ? -6.014 6.797 31.383 1.00 83.88 184 ASN A O 1
ATOM 1540 N N . GLU A 1 185 ? -4.611 5.658 32.708 1.00 84.50 185 GLU A N 1
ATOM 1541 C CA . GLU A 1 185 ? -5.382 4.406 32.656 1.00 84.50 185 GLU A CA 1
ATOM 1542 C C . GLU A 1 185 ? -6.753 4.503 33.336 1.00 84.50 185 GLU A C 1
ATOM 1544 O O . GLU A 1 185 ? -7.666 3.761 32.973 1.00 84.50 185 GLU A O 1
ATOM 1549 N N . TYR A 1 186 ? -6.915 5.394 34.318 1.00 85.62 186 TYR A N 1
ATOM 1550 C CA . TYR A 1 186 ? -8.182 5.564 35.025 1.00 85.62 186 TYR A CA 1
ATOM 1551 C C . TYR A 1 186 ? -9.267 6.086 34.076 1.00 85.62 186 TYR A C 1
ATOM 1553 O O . TYR A 1 186 ? -10.345 5.492 34.008 1.00 85.62 186 TYR A O 1
ATOM 1561 N N . ASP A 1 187 ? -8.961 7.113 33.284 1.00 85.75 187 ASP A N 1
ATOM 1562 C CA . ASP A 1 187 ? -9.899 7.701 32.322 1.00 85.75 187 ASP A CA 1
ATOM 1563 C C . ASP A 1 187 ? -10.272 6.708 31.214 1.00 85.75 187 ASP A C 1
ATOM 1565 O O . ASP A 1 187 ? -11.444 6.588 30.839 1.00 85.75 187 ASP A O 1
ATOM 1569 N N . LEU A 1 188 ? -9.293 5.930 30.740 1.00 86.38 188 LEU A N 1
ATOM 1570 C CA . LEU A 1 188 ? -9.525 4.855 29.776 1.00 86.38 188 LEU A CA 1
ATOM 1571 C C . LEU A 1 188 ? -10.454 3.777 30.355 1.00 86.38 188 LEU A C 1
ATOM 1573 O O . LEU A 1 188 ? -11.439 3.399 29.719 1.00 86.38 188 LEU A O 1
ATOM 1577 N N . ASN A 1 189 ? -10.176 3.298 31.569 1.00 87.88 189 ASN A N 1
ATOM 1578 C CA . ASN A 1 189 ? -10.999 2.283 32.231 1.00 87.88 189 ASN A CA 1
ATOM 1579 C C . ASN A 1 189 ? -12.415 2.797 32.518 1.00 87.88 189 ASN A C 1
ATOM 1581 O O . ASN A 1 189 ? -13.384 2.049 32.371 1.00 87.88 189 ASN A O 1
ATOM 1585 N N . PHE A 1 190 ? -12.556 4.071 32.889 1.00 86.06 190 PHE A N 1
ATOM 1586 C CA . PHE A 1 190 ? -13.856 4.713 33.052 1.00 86.06 190 PHE A CA 1
ATOM 1587 C C . PHE A 1 190 ? -14.648 4.703 31.736 1.00 86.06 190 PHE A C 1
ATOM 1589 O O . PHE A 1 190 ? -15.784 4.225 31.714 1.00 86.06 190 PHE A O 1
ATOM 1596 N N . ALA A 1 191 ? -14.034 5.135 30.630 1.00 85.12 191 ALA A N 1
ATOM 1597 C CA . ALA A 1 191 ? -14.665 5.122 29.310 1.00 85.12 191 ALA A CA 1
ATOM 1598 C C . ALA A 1 191 ? -15.081 3.706 28.878 1.00 85.12 191 ALA A C 1
ATOM 1600 O O . ALA A 1 191 ? -16.216 3.499 28.444 1.00 85.12 191 ALA A O 1
ATOM 1601 N N . ILE A 1 192 ? -14.194 2.718 29.046 1.00 87.69 192 ILE A N 1
ATOM 1602 C CA . ILE A 1 192 ? -14.473 1.308 28.733 1.00 87.69 192 ILE A CA 1
ATOM 1603 C C . ILE A 1 192 ? -15.676 0.804 29.534 1.00 87.69 192 ILE A C 1
ATOM 1605 O O . ILE A 1 192 ? -16.578 0.193 28.960 1.00 87.69 192 ILE A O 1
ATOM 1609 N N . ASN A 1 193 ? -15.720 1.081 30.840 1.00 87.25 193 ASN A N 1
ATOM 1610 C CA . ASN A 1 193 ? -16.819 0.658 31.705 1.00 87.25 193 ASN A CA 1
ATOM 1611 C C . ASN A 1 193 ? -18.156 1.280 31.285 1.00 87.25 193 ASN A C 1
ATOM 1613 O O . ASN A 1 193 ? -19.174 0.588 31.271 1.00 87.25 193 ASN A O 1
ATOM 1617 N N . GLU A 1 194 ? -18.168 2.561 30.916 1.00 83.88 194 GLU A N 1
ATOM 1618 C CA . GLU A 1 194 ? -19.384 3.234 30.450 1.00 83.88 194 GLU A CA 1
ATOM 1619 C C . GLU A 1 194 ? -19.886 2.684 29.111 1.00 83.88 194 GLU A C 1
ATOM 1621 O O . GLU A 1 194 ? -21.092 2.487 28.944 1.00 83.88 194 GLU A O 1
ATOM 1626 N N . ILE A 1 195 ? -18.984 2.372 28.177 1.00 82.94 195 ILE A N 1
ATOM 1627 C CA . ILE A 1 195 ? -19.349 1.758 26.893 1.00 82.94 195 ILE A CA 1
ATOM 1628 C C . ILE A 1 195 ? -19.836 0.314 27.104 1.00 82.94 195 ILE A C 1
ATOM 1630 O O . ILE A 1 195 ? -20.851 -0.095 26.534 1.00 82.94 195 ILE A O 1
ATOM 1634 N N . TYR A 1 196 ? -19.169 -0.447 27.976 1.00 83.94 196 TYR A N 1
ATOM 1635 C CA . TYR A 1 196 ? -19.547 -1.822 28.305 1.00 83.94 196 TYR A CA 1
ATOM 1636 C C . TYR A 1 196 ? -20.944 -1.907 28.932 1.00 83.94 196 TYR A C 1
ATOM 1638 O O . TYR A 1 196 ? -21.752 -2.736 28.514 1.00 83.94 196 TYR A O 1
ATOM 1646 N N . LYS A 1 197 ? -21.279 -1.009 29.872 1.00 84.38 197 LYS A N 1
ATOM 1647 C CA . LYS A 1 197 ? -22.623 -0.931 30.484 1.00 84.38 197 LYS A CA 1
ATOM 1648 C C . LYS A 1 197 ? -23.742 -0.731 29.457 1.00 84.38 197 LYS A C 1
ATOM 1650 O O . LYS A 1 197 ? -24.876 -1.121 29.716 1.00 84.38 197 LYS A O 1
ATOM 1655 N N . ARG A 1 198 ? -23.432 -0.135 28.302 1.00 82.25 198 ARG A N 1
ATOM 1656 C CA . ARG A 1 198 ? -24.377 0.115 27.202 1.00 82.25 198 ARG A CA 1
ATOM 1657 C C . ARG A 1 198 ? -24.472 -1.048 26.209 1.00 82.25 198 ARG A C 1
ATOM 1659 O O . ARG A 1 198 ? -25.192 -0.931 25.224 1.00 82.25 198 ARG A O 1
ATOM 1666 N N . GLY A 1 199 ? -23.740 -2.145 26.430 1.00 80.06 199 GLY A N 1
ATOM 1667 C CA . GLY A 1 199 ? -23.727 -3.312 25.540 1.00 80.06 199 GLY A CA 1
ATOM 1668 C C . GLY A 1 199 ? -23.067 -3.059 24.180 1.00 80.06 199 GLY A C 1
ATOM 1669 O O . GLY A 1 199 ? -23.277 -3.821 23.238 1.00 80.06 199 GLY A O 1
ATOM 1670 N N . GLN A 1 200 ? -22.285 -1.985 24.057 1.00 80.69 200 GLN A N 1
ATOM 1671 C CA . GLN A 1 200 ? -21.665 -1.568 22.802 1.00 80.69 200 GLN A CA 1
ATOM 1672 C C . GLN A 1 200 ? -20.345 -2.307 22.540 1.00 80.69 200 GLN A C 1
ATOM 1674 O O . GLN A 1 200 ? -19.623 -2.713 23.456 1.00 80.69 200 GLN A O 1
ATOM 1679 N N . ARG A 1 201 ? -20.000 -2.464 21.257 1.00 85.06 201 ARG A N 1
ATOM 1680 C CA . ARG A 1 201 ? -18.713 -3.042 20.846 1.00 85.06 201 ARG A CA 1
ATOM 1681 C C . ARG A 1 201 ? -17.631 -1.974 20.878 1.00 85.06 201 ARG A C 1
ATOM 1683 O O . ARG A 1 201 ? -17.862 -0.891 20.353 1.00 85.06 201 ARG A O 1
ATOM 1690 N N . ILE A 1 202 ? -16.435 -2.306 21.361 1.00 88.69 202 ILE A N 1
ATOM 1691 C CA . ILE A 1 202 ? -15.273 -1.414 21.287 1.00 88.69 202 ILE A CA 1
ATOM 1692 C C . ILE A 1 202 ? -14.248 -1.950 20.285 1.00 88.69 202 ILE A C 1
ATOM 1694 O O . ILE A 1 202 ? -13.871 -3.123 20.323 1.00 88.69 202 ILE A O 1
ATOM 1698 N N . ILE A 1 203 ? -13.778 -1.075 19.403 1.00 91.19 203 ILE A N 1
ATOM 1699 C CA . ILE A 1 203 ? -12.570 -1.264 18.603 1.00 91.19 203 ILE A CA 1
ATOM 1700 C C . ILE A 1 203 ? -11.551 -0.243 19.091 1.00 91.19 203 ILE A C 1
ATOM 1702 O O . ILE A 1 203 ? -11.714 0.958 18.892 1.00 91.19 203 ILE A O 1
ATOM 1706 N N . PHE A 1 204 ? -10.494 -0.720 19.727 1.00 92.75 204 PHE A N 1
ATOM 1707 C CA . PHE A 1 204 ? -9.399 0.113 20.194 1.00 92.75 204 PHE A CA 1
ATOM 1708 C C . PHE A 1 204 ? -8.437 0.391 19.042 1.00 92.75 204 PHE A C 1
ATOM 1710 O O . PHE A 1 204 ? -8.098 -0.519 18.281 1.00 92.75 204 PHE A O 1
ATOM 1717 N N . ILE A 1 205 ? -7.963 1.629 18.930 1.00 92.75 205 ILE A N 1
ATOM 1718 C CA . ILE A 1 205 ? -6.868 1.997 18.031 1.00 92.75 205 ILE A CA 1
ATOM 1719 C C . ILE A 1 205 ? -5.747 2.685 18.803 1.00 92.75 205 ILE A C 1
ATOM 1721 O O . ILE A 1 205 ? -6.021 3.420 19.747 1.00 92.75 205 ILE A O 1
ATOM 1725 N N . THR A 1 206 ? -4.501 2.459 18.386 1.00 92.25 206 THR A N 1
ATOM 1726 C CA . THR A 1 206 ? -3.321 3.171 18.906 1.00 92.25 206 THR A CA 1
ATOM 1727 C C . THR A 1 206 ? -2.263 3.369 17.827 1.00 92.25 206 THR A C 1
ATOM 1729 O O . THR A 1 206 ? -2.140 2.559 16.903 1.00 92.25 206 THR A O 1
ATOM 1732 N N . ASP A 1 207 ? -1.505 4.452 17.944 1.00 92.19 207 ASP A N 1
ATOM 1733 C CA . ASP A 1 207 ? -0.325 4.809 17.163 1.00 92.19 207 ASP A CA 1
ATOM 1734 C C . ASP A 1 207 ? 0.962 4.134 17.679 1.00 92.19 207 ASP A C 1
ATOM 1736 O O . ASP A 1 207 ? 2.026 4.266 17.066 1.00 92.19 207 ASP A O 1
ATOM 1740 N N . LYS A 1 208 ? 0.878 3.370 18.777 1.00 90.50 208 LYS A N 1
ATOM 1741 C CA . LYS A 1 208 ? 1.989 2.571 19.311 1.00 90.50 208 LYS A CA 1
ATOM 1742 C C . LYS A 1 208 ? 2.276 1.349 18.432 1.00 90.50 208 LYS A C 1
ATOM 1744 O O . LYS A 1 208 ? 1.384 0.755 17.828 1.00 90.50 208 LYS A O 1
ATOM 1749 N N . ILE A 1 209 ? 3.550 0.949 18.394 1.00 87.56 209 ILE A N 1
ATOM 1750 C CA . ILE A 1 209 ? 4.041 -0.220 17.635 1.00 87.56 209 ILE A CA 1
ATOM 1751 C C . ILE A 1 209 ? 3.808 -1.528 18.408 1.00 87.56 209 ILE A C 1
ATOM 1753 O O . ILE A 1 209 ? 3.868 -2.608 17.833 1.00 87.56 209 ILE A O 1
ATOM 1757 N N . SER A 1 210 ? 3.488 -1.449 19.699 1.00 89.56 210 SER A N 1
ATOM 1758 C CA . SER A 1 210 ? 3.127 -2.597 20.526 1.00 89.56 210 SER A CA 1
ATOM 1759 C C . SER A 1 210 ? 1.782 -2.381 21.224 1.00 89.56 210 SER A C 1
ATOM 1761 O O . SER A 1 210 ? 1.431 -1.241 21.551 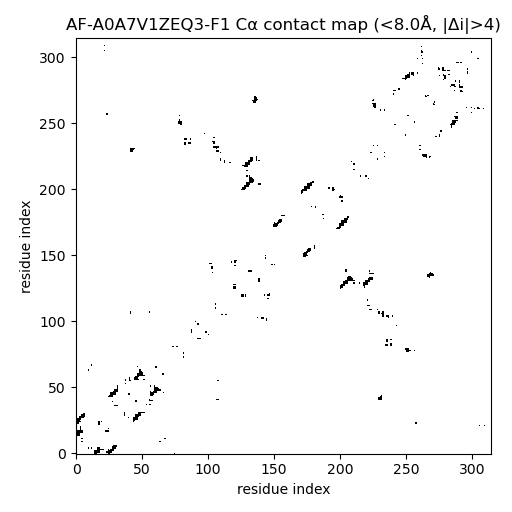1.00 89.56 210 SER A O 1
ATOM 1763 N N . PRO A 1 211 ? 1.028 -3.466 21.482 1.00 88.88 211 PRO A N 1
ATOM 1764 C CA . PRO A 1 211 ? -0.161 -3.405 22.313 1.00 88.88 211 PRO A CA 1
ATOM 1765 C C . PRO A 1 211 ? 0.154 -2.872 23.720 1.00 88.88 211 PRO A C 1
ATOM 1767 O O . PRO A 1 211 ? 1.150 -3.284 24.323 1.00 88.88 211 PRO A O 1
ATOM 1770 N N . PRO A 1 212 ? -0.699 -2.006 24.285 1.00 86.56 212 PRO A N 1
ATOM 1771 C CA . PRO A 1 212 ? -0.640 -1.653 25.698 1.00 86.56 212 PRO A CA 1
ATOM 1772 C C . PRO A 1 212 ? -0.823 -2.886 26.586 1.00 86.56 212 PRO A C 1
ATOM 1774 O O . PRO A 1 212 ? -1.614 -3.775 26.264 1.00 86.56 212 PRO A O 1
ATOM 1777 N N . GLN A 1 213 ? -0.148 -2.908 27.737 1.00 86.00 213 GLN A N 1
ATOM 1778 C CA . GLN A 1 213 ? -0.180 -4.051 28.656 1.00 86.00 213 GLN A CA 1
ATOM 1779 C C . GLN A 1 213 ? -1.601 -4.399 29.125 1.00 86.00 213 GLN A C 1
ATOM 1781 O O . GLN A 1 213 ? -1.972 -5.570 29.154 1.00 86.00 213 GLN A O 1
ATOM 1786 N N . ASN A 1 214 ? -2.418 -3.387 29.421 1.00 82.62 214 ASN A N 1
ATOM 1787 C CA . ASN A 1 214 ? -3.797 -3.542 29.882 1.00 82.62 214 ASN A CA 1
ATOM 1788 C C . ASN A 1 214 ? -4.768 -4.084 28.813 1.00 82.62 214 ASN A C 1
ATOM 1790 O O . ASN A 1 214 ? -5.882 -4.467 29.159 1.00 82.62 214 ASN A O 1
ATOM 1794 N N . LEU A 1 215 ? -4.365 -4.150 27.537 1.00 86.94 215 LEU A N 1
ATOM 1795 C CA . LEU A 1 215 ? -5.194 -4.651 26.431 1.00 86.94 215 LEU A CA 1
ATOM 1796 C C . LEU A 1 215 ? -4.653 -5.947 25.801 1.00 86.94 215 LEU A C 1
ATOM 1798 O O . LEU A 1 215 ? -5.176 -6.395 24.783 1.00 86.94 215 LEU A O 1
ATOM 1802 N N . LEU A 1 216 ? -3.637 -6.582 26.401 1.00 88.44 216 LEU A N 1
ATOM 1803 C CA . LEU A 1 216 ? -3.028 -7.817 25.878 1.00 88.44 216 LEU A CA 1
ATOM 1804 C C . LEU A 1 216 ? -3.980 -9.024 25.844 1.00 88.44 216 LEU A C 1
ATOM 1806 O O . LEU A 1 216 ? -3.723 -9.986 25.125 1.00 88.44 216 LEU A O 1
ATOM 1810 N N . THR A 1 217 ? -5.071 -8.993 26.610 1.00 89.44 217 THR A N 1
ATOM 1811 C CA . THR A 1 217 ? -6.091 -10.054 26.638 1.00 89.44 217 THR A CA 1
ATOM 1812 C C . THR A 1 217 ? -7.075 -9.976 25.469 1.00 89.44 217 THR A C 1
ATOM 1814 O O . THR A 1 217 ? -7.870 -10.895 25.272 1.00 89.44 217 THR A O 1
ATOM 1817 N N . ILE A 1 218 ? -7.036 -8.890 24.693 1.00 91.44 218 ILE A N 1
ATOM 1818 C CA . ILE A 1 218 ? -7.938 -8.632 23.572 1.00 91.44 218 ILE A CA 1
ATOM 1819 C C . ILE A 1 218 ? -7.248 -9.054 22.265 1.00 91.44 218 ILE A C 1
ATOM 1821 O O . ILE A 1 218 ? -6.057 -8.778 22.093 1.00 91.44 218 ILE A O 1
ATOM 1825 N N . PRO A 1 219 ? -7.965 -9.682 21.308 1.00 93.94 219 PRO A N 1
ATOM 1826 C CA . PRO A 1 219 ? -7.440 -9.918 19.967 1.00 93.94 219 PRO A CA 1
ATOM 1827 C C . PRO A 1 219 ? -6.841 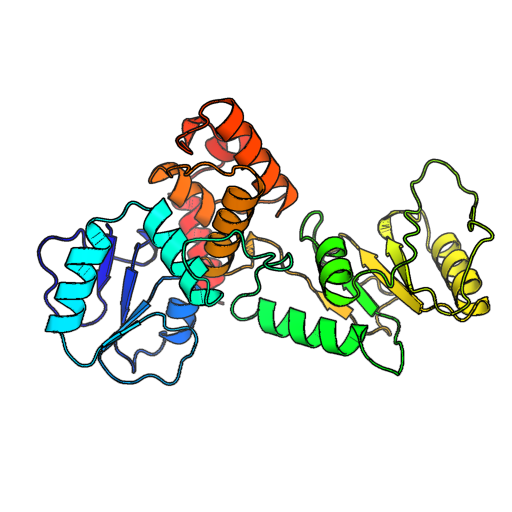-8.639 19.375 1.00 93.94 219 PRO A C 1
ATOM 1829 O O . PRO A 1 219 ? -7.527 -7.620 19.261 1.00 93.94 219 PRO A O 1
ATOM 1832 N N . SER A 1 220 ? -5.562 -8.695 19.009 1.00 94.00 220 SER A N 1
ATOM 1833 C CA . SER A 1 220 ? -4.817 -7.540 18.518 1.00 94.00 220 SER A CA 1
ATOM 1834 C C . SER A 1 220 ? -4.293 -7.767 17.103 1.00 94.00 220 SER A C 1
ATOM 1836 O O . SER A 1 220 ? -3.851 -8.860 16.758 1.00 94.00 220 SER A O 1
ATOM 1838 N N . ILE A 1 221 ? -4.376 -6.730 16.271 1.00 93.75 221 ILE A N 1
ATOM 1839 C CA . ILE A 1 221 ? -3.934 -6.745 14.877 1.00 93.75 221 ILE A CA 1
ATOM 1840 C C . ILE A 1 221 ? -2.962 -5.589 14.650 1.00 93.75 221 ILE A C 1
ATOM 1842 O O . ILE A 1 221 ? -3.318 -4.420 14.818 1.00 93.75 221 ILE A O 1
ATOM 1846 N N . TYR A 1 222 ? -1.742 -5.928 14.235 1.00 92.75 222 TYR A N 1
ATOM 1847 C CA . TYR A 1 222 ? -0.755 -4.957 13.779 1.00 92.75 222 TYR A CA 1
ATOM 1848 C C . TYR A 1 222 ? -1.053 -4.518 12.348 1.00 92.75 222 TYR A C 1
ATOM 1850 O O . TYR A 1 222 ? -1.237 -5.358 11.465 1.00 92.75 222 TYR A O 1
ATOM 1858 N N . ILE A 1 223 ? -1.044 -3.211 12.101 1.00 91.38 223 ILE A N 1
ATOM 1859 C CA . ILE A 1 223 ? -1.053 -2.645 10.754 1.00 91.38 223 ILE A CA 1
ATOM 1860 C C . ILE A 1 223 ? 0.357 -2.138 10.433 1.00 91.38 223 ILE A C 1
ATOM 1862 O O . ILE A 1 223 ? 0.796 -1.166 11.055 1.00 91.38 223 ILE A O 1
ATOM 1866 N N . PRO A 1 224 ? 1.049 -2.746 9.451 1.00 91.44 224 PRO A N 1
ATOM 1867 C CA . PRO A 1 224 ? 2.416 -2.372 9.128 1.00 91.44 224 PRO A CA 1
ATOM 1868 C C . PRO A 1 224 ? 2.493 -0.971 8.522 1.00 91.44 224 PRO A C 1
ATOM 1870 O O . PRO A 1 224 ? 1.615 -0.534 7.755 1.00 91.44 224 PRO A O 1
ATOM 1873 N N . SER A 1 225 ? 3.587 -0.295 8.851 1.00 91.81 225 SER A N 1
ATOM 1874 C CA . SER A 1 225 ? 4.029 0.947 8.225 1.00 91.81 225 SER A CA 1
ATOM 1875 C C . SER A 1 225 ? 4.343 0.750 6.740 1.00 91.81 225 SER A C 1
ATOM 1877 O O . SER A 1 225 ? 4.396 -0.371 6.233 1.00 91.81 225 SER A O 1
ATOM 1879 N N . ILE A 1 226 ? 4.527 1.844 6.004 1.00 90.75 226 ILE A N 1
ATOM 1880 C CA . ILE A 1 226 ? 4.886 1.778 4.582 1.00 90.75 226 ILE A CA 1
ATOM 1881 C C . ILE A 1 226 ? 6.267 1.151 4.374 1.00 90.75 226 ILE A C 1
ATOM 1883 O O . ILE A 1 226 ? 6.457 0.424 3.400 1.00 90.75 226 ILE A O 1
ATOM 1887 N N . SER A 1 227 ? 7.221 1.398 5.271 1.00 88.56 227 SER A N 1
ATOM 1888 C CA . SER A 1 227 ? 8.579 0.857 5.162 1.00 88.56 227 SER A CA 1
ATOM 1889 C C . SER A 1 227 ? 8.628 -0.668 5.302 1.00 88.56 227 SER A C 1
ATOM 1891 O O . SER A 1 227 ? 9.463 -1.299 4.663 1.00 88.56 227 SER A O 1
ATOM 1893 N N . GLU A 1 228 ? 7.707 -1.256 6.069 1.00 88.19 228 GLU A N 1
ATOM 1894 C CA . GLU A 1 228 ? 7.561 -2.709 6.253 1.00 88.19 228 GLU A CA 1
ATOM 1895 C C . GLU A 1 228 ? 6.786 -3.389 5.112 1.00 88.19 228 GLU A C 1
ATOM 1897 O O . GLU A 1 228 ? 6.724 -4.617 5.041 1.00 88.19 228 GLU A O 1
ATOM 1902 N N . ARG A 1 229 ? 6.163 -2.613 4.216 1.00 87.94 229 ARG A N 1
ATOM 1903 C CA . ARG A 1 229 ? 5.397 -3.151 3.086 1.00 87.94 229 ARG A CA 1
ATOM 1904 C C . ARG A 1 229 ? 6.295 -3.430 1.895 1.00 87.94 229 ARG A C 1
ATOM 1906 O O . ARG A 1 229 ? 7.229 -2.689 1.589 1.00 87.94 229 ARG A O 1
ATOM 1913 N N . ASN A 1 230 ? 5.940 -4.480 1.164 1.00 87.44 230 ASN A N 1
ATOM 1914 C CA . ASN A 1 230 ? 6.627 -4.834 -0.067 1.00 87.44 230 ASN A CA 1
ATOM 1915 C C . ASN A 1 230 ? 6.446 -3.751 -1.143 1.00 87.44 230 ASN A C 1
ATOM 1917 O O . ASN A 1 230 ? 5.456 -3.015 -1.180 1.00 87.44 230 ASN A O 1
ATOM 1921 N N . ASN A 1 231 ? 7.413 -3.675 -2.052 1.00 87.81 231 ASN A N 1
ATOM 1922 C CA . ASN A 1 231 ? 7.437 -2.645 -3.087 1.00 87.81 231 ASN A CA 1
ATOM 1923 C C . ASN A 1 231 ? 6.220 -2.703 -4.022 1.00 87.81 231 ASN A C 1
ATOM 1925 O O . ASN A 1 231 ? 5.725 -1.650 -4.417 1.00 87.81 231 ASN A O 1
ATOM 1929 N N . LYS A 1 232 ? 5.679 -3.889 -4.337 1.00 87.94 232 LYS A N 1
ATOM 1930 C CA . LYS A 1 232 ? 4.459 -3.985 -5.156 1.00 87.94 232 LYS A CA 1
ATOM 1931 C C . LYS A 1 232 ? 3.266 -3.321 -4.487 1.00 87.94 232 LYS A C 1
ATOM 1933 O O . LYS A 1 232 ? 2.517 -2.607 -5.149 1.00 87.94 232 LYS A O 1
ATOM 1938 N N . GLU A 1 233 ? 3.102 -3.512 -3.184 1.00 88.38 233 GLU A N 1
ATOM 1939 C CA . GLU A 1 233 ? 2.057 -2.841 -2.420 1.00 88.38 233 GLU A CA 1
ATOM 1940 C C . GLU A 1 233 ? 2.228 -1.323 -2.478 1.00 88.38 233 GLU A C 1
ATOM 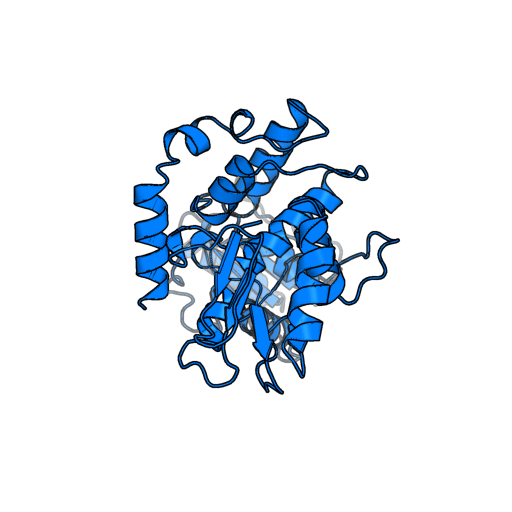1942 O O . GLU A 1 233 ? 1.258 -0.614 -2.747 1.00 88.38 233 GLU A O 1
ATOM 1947 N N . LYS A 1 234 ? 3.463 -0.820 -2.330 1.00 91.00 234 LYS A N 1
ATOM 1948 C CA . LYS A 1 234 ? 3.761 0.611 -2.500 1.00 91.00 234 LYS A CA 1
ATOM 1949 C C . LYS A 1 234 ? 3.329 1.114 -3.884 1.00 91.00 234 LYS A C 1
ATOM 1951 O O . LYS A 1 234 ? 2.722 2.179 -3.972 1.00 91.00 234 LYS A O 1
ATOM 1956 N N . LEU A 1 235 ? 3.563 0.351 -4.956 1.00 91.69 235 LEU A N 1
ATOM 1957 C CA . LEU A 1 235 ? 3.109 0.720 -6.306 1.00 91.69 235 LEU A CA 1
ATOM 1958 C C . LEU A 1 235 ? 1.582 0.794 -6.420 1.00 91.69 235 LEU A C 1
ATOM 1960 O O . LEU A 1 235 ? 1.064 1.721 -7.044 1.00 91.69 235 LEU A O 1
ATOM 1964 N N . LEU A 1 236 ? 0.857 -0.140 -5.795 1.00 89.88 236 LEU A N 1
ATOM 1965 C CA . LEU A 1 236 ? -0.608 -0.083 -5.753 1.00 89.88 236 LEU A CA 1
ATOM 1966 C C . LEU A 1 236 ? -1.097 1.158 -4.998 1.00 89.88 236 LEU A C 1
ATOM 1968 O O . LEU A 1 236 ? -2.046 1.808 -5.431 1.00 89.88 236 LEU A O 1
ATOM 1972 N N . ILE A 1 237 ? -0.429 1.502 -3.896 1.00 91.19 237 ILE A N 1
ATOM 1973 C CA . ILE A 1 237 ? -0.727 2.688 -3.086 1.00 91.19 237 ILE A CA 1
ATOM 1974 C C . ILE A 1 237 ? -0.496 3.971 -3.891 1.00 91.19 237 ILE A C 1
ATOM 1976 O O . ILE A 1 237 ? -1.367 4.842 -3.898 1.00 91.19 237 ILE A O 1
ATOM 1980 N N . LEU A 1 238 ? 0.641 4.081 -4.589 1.00 93.06 238 LEU A N 1
ATOM 1981 C CA . LEU A 1 238 ? 0.942 5.225 -5.455 1.00 93.06 238 LEU A CA 1
ATOM 1982 C C . LEU A 1 238 ? -0.161 5.424 -6.489 1.00 93.06 238 LEU A C 1
ATOM 1984 O O . LEU A 1 238 ? -0.681 6.528 -6.645 1.00 93.0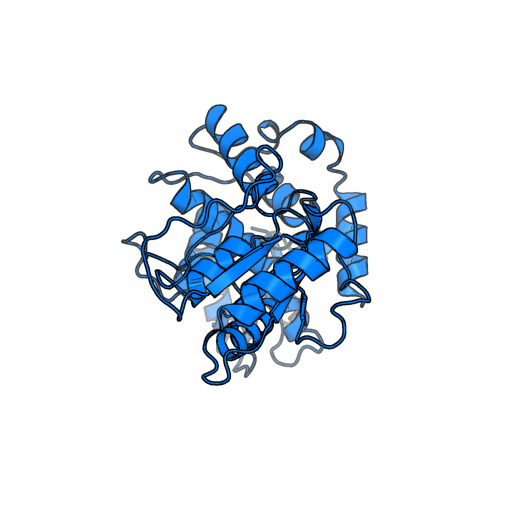6 238 LEU A O 1
ATOM 1988 N N . GLU A 1 239 ? -0.546 4.341 -7.160 1.00 91.88 239 GLU A N 1
ATOM 1989 C CA . GLU A 1 239 ? -1.571 4.409 -8.188 1.00 91.88 239 GLU A CA 1
ATOM 1990 C C . GLU A 1 239 ? -2.948 4.778 -7.637 1.00 91.88 239 GLU A C 1
ATOM 1992 O O . GLU A 1 239 ? -3.672 5.599 -8.205 1.00 91.88 239 GLU A O 1
ATOM 1997 N N . HIS A 1 240 ? -3.294 4.218 -6.481 1.00 89.00 240 HIS A N 1
ATOM 1998 C CA . HIS A 1 240 ? -4.524 4.564 -5.791 1.00 89.00 240 HIS A CA 1
ATOM 1999 C C . HIS A 1 240 ? -4.591 6.065 -5.479 1.00 89.00 240 HIS A C 1
ATOM 2001 O O . HIS A 1 240 ? -5.603 6.708 -5.760 1.00 89.00 240 HIS A O 1
ATOM 2007 N N . PHE A 1 241 ? -3.513 6.647 -4.942 1.00 89.88 241 PHE A N 1
ATOM 2008 C CA . PHE A 1 241 ? -3.471 8.082 -4.661 1.00 89.88 241 PHE A CA 1
ATOM 2009 C C . PHE A 1 241 ? -3.530 8.931 -5.923 1.00 89.88 241 PHE A C 1
ATOM 2011 O O . PHE A 1 241 ? -4.256 9.920 -5.934 1.00 89.88 241 PHE A O 1
ATOM 2018 N N . LEU A 1 242 ? -2.830 8.542 -6.988 1.00 91.38 242 LEU A N 1
ATOM 2019 C CA . LEU A 1 242 ? -2.870 9.272 -8.253 1.00 91.38 242 LEU A CA 1
ATOM 2020 C C . LEU A 1 242 ? -4.287 9.338 -8.825 1.00 91.38 242 LEU A C 1
ATOM 2022 O O . LEU A 1 242 ? -4.744 10.429 -9.153 1.00 91.38 242 LEU A O 1
ATOM 2026 N N . ARG A 1 243 ? -5.005 8.208 -8.854 1.00 87.62 243 ARG A N 1
ATOM 2027 C CA . ARG A 1 243 ? -6.411 8.159 -9.299 1.00 87.62 243 ARG A CA 1
ATOM 2028 C C . ARG A 1 243 ? -7.371 8.896 -8.366 1.00 87.62 243 ARG A C 1
ATOM 2030 O O . ARG A 1 243 ? -8.402 9.372 -8.816 1.00 87.62 243 ARG A O 1
ATOM 2037 N N . LYS A 1 244 ? -7.065 8.954 -7.066 1.00 85.56 244 LYS A N 1
ATOM 2038 C CA . LYS A 1 244 ? -7.872 9.679 -6.071 1.00 85.56 244 LYS A CA 1
ATOM 2039 C C . LYS A 1 244 ? -7.690 11.195 -6.183 1.00 85.56 244 LYS A C 1
ATOM 2041 O O . LYS A 1 244 ? -8.635 11.938 -5.947 1.00 85.56 244 LYS A O 1
ATOM 2046 N N . ILE A 1 245 ? -6.463 11.648 -6.435 1.00 88.19 245 ILE A N 1
ATOM 2047 C CA . ILE A 1 245 ? -6.093 13.069 -6.403 1.00 88.19 245 ILE A CA 1
ATOM 2048 C C . ILE A 1 245 ? -6.395 13.753 -7.736 1.00 88.19 245 ILE A C 1
ATOM 2050 O O . ILE A 1 245 ? -6.748 14.931 -7.731 1.00 88.19 245 ILE A O 1
ATOM 2054 N N . SER A 1 246 ? -6.255 13.043 -8.857 1.00 84.06 246 SER A N 1
ATOM 2055 C CA . SER A 1 246 ? -6.473 13.609 -10.185 1.00 84.06 246 SER A CA 1
ATOM 2056 C C . SER A 1 246 ? -7.206 12.649 -11.113 1.00 84.06 246 SER A C 1
ATOM 2058 O O . SER A 1 246 ? -6.864 11.471 -11.209 1.00 84.06 246 SER A O 1
ATOM 2060 N N . ASP A 1 247 ? -8.147 13.201 -11.877 1.00 82.25 247 ASP A N 1
ATOM 2061 C CA . ASP A 1 247 ? -8.782 12.515 -13.006 1.00 82.25 247 ASP A CA 1
ATOM 2062 C C . ASP A 1 247 ? -7.880 12.497 -14.254 1.00 82.25 247 ASP A C 1
ATOM 2064 O O . ASP A 1 247 ? -8.121 11.743 -15.199 1.00 82.25 247 ASP A O 1
ATOM 2068 N N . SER A 1 248 ? -6.839 13.339 -14.287 1.00 86.38 248 SER A N 1
ATOM 2069 C CA . SER A 1 248 ? -5.893 13.401 -15.399 1.00 86.38 248 SER A CA 1
ATOM 2070 C C . SER A 1 248 ? -4.783 12.359 -15.271 1.00 86.38 248 SER A C 1
ATOM 2072 O O . SER A 1 248 ? -4.355 11.971 -14.182 1.00 86.38 248 SER A O 1
ATOM 2074 N N . PHE A 1 249 ? -4.264 11.930 -16.422 1.00 88.44 249 PHE A N 1
ATOM 2075 C CA . PHE A 1 249 ? -3.077 11.092 -16.456 1.00 88.44 249 PHE A CA 1
ATOM 2076 C C . PHE A 1 249 ? -1.840 11.912 -16.058 1.00 88.44 249 PHE A C 1
ATOM 2078 O O . PHE A 1 249 ? -1.498 12.888 -16.724 1.00 88.44 249 PHE A O 1
ATOM 2085 N N . ILE A 1 250 ? -1.181 11.494 -14.977 1.00 93.69 250 ILE A N 1
ATOM 2086 C CA . ILE A 1 250 ? 0.025 12.116 -14.420 1.00 93.69 250 ILE A CA 1
ATOM 2087 C C . ILE A 1 250 ? 1.209 11.189 -14.672 1.00 93.69 250 ILE A C 1
ATOM 2089 O O . ILE A 1 250 ? 1.215 10.070 -14.165 1.00 93.69 250 ILE A O 1
ATOM 2093 N N . GLU A 1 251 ? 2.213 11.649 -15.409 1.00 95.69 251 GLU A N 1
ATOM 2094 C CA . GLU A 1 251 ? 3.455 10.907 -15.634 1.00 95.69 251 GLU A CA 1
ATOM 2095 C C . GLU A 1 251 ? 4.351 10.873 -14.389 1.00 95.69 251 GLU A C 1
ATOM 2097 O O . GLU A 1 251 ? 4.238 11.702 -13.487 1.00 95.69 251 GLU A O 1
ATOM 2102 N N . ILE A 1 252 ? 5.268 9.904 -14.343 1.00 96.56 252 ILE A N 1
ATOM 2103 C CA . ILE A 1 252 ? 6.211 9.720 -13.232 1.00 96.56 252 ILE A CA 1
ATOM 2104 C C . ILE A 1 252 ? 7.639 9.702 -13.776 1.00 96.56 252 ILE A C 1
ATOM 2106 O O . ILE A 1 252 ? 7.957 8.911 -14.667 1.00 96.56 252 ILE A O 1
ATOM 2110 N N . GLU A 1 253 ? 8.499 10.544 -13.208 1.00 95.12 253 GLU A N 1
ATOM 2111 C CA . GLU A 1 253 ? 9.935 10.549 -13.484 1.00 95.12 253 GLU A CA 1
ATOM 2112 C C . GLU A 1 253 ? 10.654 9.372 -12.793 1.00 95.12 253 GLU A C 1
ATOM 2114 O O . GLU A 1 253 ? 10.293 8.960 -11.690 1.00 95.12 253 GLU A O 1
ATOM 2119 N N . ASP A 1 254 ? 11.724 8.859 -13.407 1.00 90.12 254 ASP A N 1
ATOM 2120 C CA . ASP A 1 254 ? 12.543 7.759 -12.872 1.00 90.12 254 ASP A CA 1
ATOM 2121 C C . ASP A 1 254 ? 13.089 8.042 -11.460 1.00 90.12 254 ASP A C 1
ATOM 2123 O O . ASP A 1 254 ? 13.019 7.182 -10.584 1.00 90.12 254 ASP A O 1
ATOM 2127 N N . ASN A 1 255 ? 13.579 9.257 -11.191 1.00 90.81 255 ASN A N 1
ATOM 2128 C CA . ASN A 1 255 ? 14.115 9.600 -9.868 1.00 90.81 255 ASN A CA 1
ATOM 2129 C C . ASN A 1 255 ? 13.017 9.732 -8.805 1.00 90.81 255 ASN A C 1
ATOM 2131 O O . ASN A 1 255 ? 13.216 9.297 -7.672 1.00 90.81 255 ASN A O 1
ATOM 2135 N N . PHE A 1 256 ? 11.835 10.245 -9.172 1.00 94.44 256 PHE A N 1
ATOM 2136 C CA . PHE A 1 256 ? 10.676 10.225 -8.278 1.00 94.44 256 PHE A CA 1
ATOM 2137 C C . PHE A 1 256 ? 10.292 8.782 -7.941 1.00 94.44 256 PHE A C 1
ATOM 2139 O O . PHE A 1 256 ? 10.084 8.450 -6.778 1.00 94.44 256 PHE A O 1
ATOM 2146 N N . TYR A 1 257 ? 10.229 7.913 -8.953 1.00 92.62 257 TYR A N 1
ATOM 2147 C CA . TYR A 1 257 ? 9.892 6.502 -8.788 1.00 92.62 257 TYR A CA 1
ATOM 2148 C C . TYR A 1 257 ? 10.853 5.781 -7.833 1.00 92.62 257 TYR A C 1
ATOM 2150 O O . TYR A 1 257 ? 10.406 5.078 -6.923 1.00 92.62 257 TYR A O 1
ATOM 2158 N N . LYS A 1 258 ? 12.166 5.996 -7.986 1.00 88.50 258 LYS A N 1
ATOM 2159 C CA . LYS A 1 258 ? 13.174 5.448 -7.063 1.00 88.50 258 LYS A CA 1
ATOM 2160 C C . LYS A 1 258 ? 12.969 5.963 -5.647 1.00 88.50 258 LYS A C 1
ATOM 2162 O O . LYS A 1 258 ? 12.845 5.152 -4.734 1.00 88.50 258 LYS A O 1
ATOM 2167 N N . ALA A 1 259 ? 12.867 7.283 -5.482 1.00 90.25 259 ALA A N 1
ATOM 2168 C CA . ALA A 1 259 ? 12.625 7.906 -4.185 1.00 90.25 259 ALA A CA 1
ATOM 2169 C C . ALA A 1 259 ? 11.371 7.356 -3.515 1.00 90.25 259 ALA A C 1
ATOM 2171 O O . ALA A 1 259 ? 11.400 7.030 -2.332 1.00 90.25 259 ALA A O 1
ATOM 2172 N N . PHE A 1 260 ? 10.305 7.152 -4.282 1.00 92.69 260 PHE A N 1
ATOM 2173 C CA . PHE A 1 260 ? 9.070 6.590 -3.768 1.00 92.69 260 PHE A CA 1
ATOM 2174 C C . PHE A 1 260 ? 9.234 5.165 -3.224 1.00 92.69 260 PHE A C 1
ATOM 2176 O O . PHE A 1 260 ? 8.653 4.833 -2.190 1.00 92.69 260 PHE A O 1
ATOM 2183 N N . LEU A 1 261 ? 10.029 4.321 -3.882 1.00 89.25 261 LEU A N 1
ATOM 2184 C CA . LEU A 1 261 ? 10.245 2.944 -3.434 1.00 89.25 261 LEU A CA 1
ATOM 2185 C C . LEU A 1 261 ? 11.215 2.833 -2.255 1.00 89.25 261 LEU A C 1
ATOM 2187 O O . LEU A 1 261 ? 11.027 1.968 -1.394 1.00 89.25 261 LEU A O 1
ATOM 2191 N N . THR A 1 262 ? 12.236 3.689 -2.208 1.00 85.19 262 THR A N 1
ATOM 2192 C CA . THR A 1 262 ? 13.323 3.579 -1.227 1.00 85.19 262 THR A CA 1
ATOM 2193 C C . THR A 1 262 ? 13.136 4.456 0.003 1.00 85.19 262 THR A C 1
ATOM 2195 O O . THR A 1 262 ? 13.677 4.122 1.054 1.00 85.19 262 THR A O 1
ATOM 2198 N N . TYR A 1 263 ? 12.411 5.574 -0.099 1.00 90.56 263 TYR A N 1
ATOM 2199 C CA . TYR A 1 263 ? 12.148 6.419 1.062 1.00 90.56 263 TYR A CA 1
ATOM 2200 C C . TYR A 1 263 ? 11.273 5.659 2.080 1.00 90.56 263 TYR A C 1
ATOM 2202 O O . TYR A 1 263 ? 10.317 4.988 1.677 1.00 90.56 263 TYR A O 1
ATOM 2210 N N . PRO A 1 264 ? 11.564 5.732 3.393 1.00 87.25 264 PRO A N 1
ATOM 2211 C CA . PRO A 1 264 ? 10.805 4.992 4.402 1.00 87.25 264 PRO A CA 1
ATOM 2212 C C . PRO A 1 264 ? 9.344 5.428 4.568 1.00 87.25 264 PRO A C 1
ATOM 2214 O O . PRO A 1 264 ? 8.537 4.618 5.019 1.00 87.25 264 PRO A O 1
ATOM 2217 N N . TRP A 1 265 ? 9.004 6.674 4.216 1.00 92.69 265 TRP A N 1
ATOM 2218 C CA . TRP A 1 265 ? 7.677 7.271 4.437 1.00 92.69 265 TRP A CA 1
ATOM 2219 C C . TRP A 1 265 ? 7.244 7.212 5.910 1.00 92.69 265 TRP A C 1
ATOM 2221 O O . TRP A 1 265 ? 6.275 6.538 6.264 1.00 92.69 265 TRP A O 1
ATOM 2231 N N . PHE A 1 266 ? 7.971 7.912 6.786 1.00 90.62 266 PHE A N 1
ATOM 2232 C CA . PHE A 1 266 ? 7.747 7.909 8.239 1.00 90.62 266 PHE A CA 1
ATOM 2233 C C . PHE A 1 266 ? 6.334 8.356 8.645 1.00 90.62 266 PHE A C 1
ATOM 2235 O O . PHE A 1 266 ? 5.787 7.857 9.629 1.00 90.62 266 PHE A O 1
ATOM 2242 N N . GLY A 1 267 ? 5.715 9.269 7.891 1.00 90.88 267 GLY A N 1
ATOM 2243 C CA . GLY A 1 267 ? 4.322 9.679 8.098 1.00 90.88 267 GLY A CA 1
ATOM 2244 C C . GLY A 1 267 ? 3.299 8.810 7.354 1.00 90.88 267 GLY A C 1
ATOM 2245 O O . GLY A 1 267 ? 2.120 9.174 7.278 1.00 90.88 267 GLY A O 1
ATOM 2246 N N . ASN A 1 268 ? 3.733 7.665 6.820 1.00 93.19 268 ASN A N 1
ATOM 2247 C CA . ASN A 1 268 ? 2.920 6.642 6.172 1.00 93.19 268 ASN A CA 1
ATOM 2248 C C . ASN A 1 268 ? 2.019 7.217 5.061 1.00 93.19 268 ASN A C 1
ATOM 2250 O O . ASN A 1 268 ? 2.463 8.025 4.245 1.00 93.19 268 ASN A O 1
ATOM 2254 N N . PHE A 1 269 ? 0.745 6.813 5.001 1.00 91.44 269 PHE A N 1
ATOM 2255 C CA . PHE A 1 269 ? -0.182 7.269 3.965 1.00 91.44 269 PHE A CA 1
ATOM 2256 C C . PHE A 1 269 ? -0.402 8.780 3.981 1.00 91.44 269 PHE A C 1
ATOM 2258 O O . PHE A 1 269 ? -0.552 9.377 2.918 1.00 91.44 269 PHE A O 1
ATOM 2265 N N . SER A 1 270 ? -0.406 9.395 5.165 1.00 90.06 270 SER A N 1
ATOM 2266 C CA . SER A 1 270 ? -0.604 10.839 5.302 1.00 90.06 270 SER A CA 1
ATOM 2267 C C . SER A 1 270 ? 0.544 11.623 4.670 1.00 90.06 270 SER A C 1
ATOM 2269 O O . SER A 1 270 ? 0.307 12.615 3.986 1.00 90.06 270 SER A O 1
ATOM 2271 N N . GLU A 1 271 ? 1.786 11.173 4.865 1.00 95.12 271 GLU A N 1
ATOM 2272 C CA . GLU A 1 271 ? 2.952 11.795 4.231 1.00 95.12 271 GLU A CA 1
ATOM 2273 C C . GLU A 1 271 ? 2.957 11.578 2.720 1.00 95.12 271 GLU A C 1
ATOM 2275 O O . GLU A 1 271 ? 3.156 12.543 1.986 1.00 95.12 271 GLU A O 1
ATOM 2280 N N . ILE A 1 272 ? 2.667 10.358 2.252 1.00 95.00 272 ILE A N 1
ATOM 2281 C CA . ILE A 1 272 ? 2.571 10.059 0.815 1.00 95.00 272 ILE A CA 1
ATOM 2282 C C . ILE A 1 272 ? 1.538 10.963 0.138 1.00 95.00 272 ILE A C 1
ATOM 2284 O O . ILE A 1 272 ? 1.843 11.610 -0.865 1.00 95.00 272 ILE A O 1
ATOM 2288 N N . GLU A 1 273 ? 0.318 11.028 0.679 1.00 93.88 273 GLU A N 1
ATOM 2289 C CA . GLU A 1 273 ? -0.764 11.819 0.088 1.00 93.88 273 GLU A CA 1
ATOM 2290 C C . GLU A 1 273 ? -0.391 13.306 0.02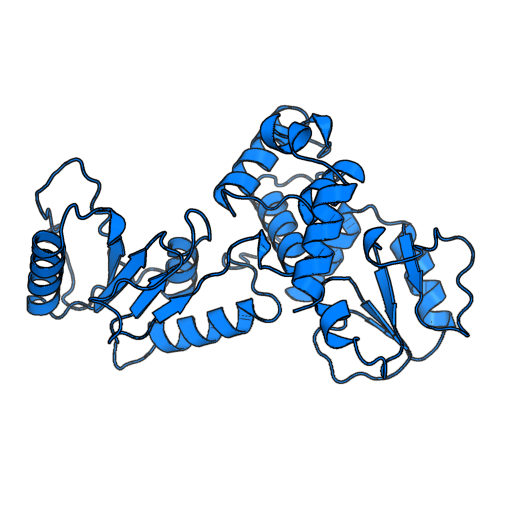7 1.00 93.88 273 GLU A C 1
ATOM 2292 O O . GLU A 1 273 ? -0.598 13.954 -1.001 1.00 93.88 273 GLU A O 1
ATOM 2297 N N . ASN A 1 274 ? 0.201 13.838 1.099 1.00 95.12 274 ASN A N 1
ATOM 2298 C CA . ASN A 1 274 ? 0.628 15.233 1.158 1.00 95.12 274 ASN A CA 1
ATOM 2299 C C . ASN A 1 274 ? 1.804 15.525 0.219 1.00 95.12 274 ASN A C 1
ATOM 2301 O O . ASN A 1 274 ? 1.795 16.557 -0.447 1.00 95.12 274 ASN A O 1
ATOM 2305 N N . ALA A 1 275 ? 2.784 14.624 0.122 1.00 96.56 275 ALA A N 1
ATOM 2306 C CA . ALA A 1 275 ? 3.930 14.777 -0.770 1.00 96.56 275 ALA A CA 1
ATOM 2307 C C . ALA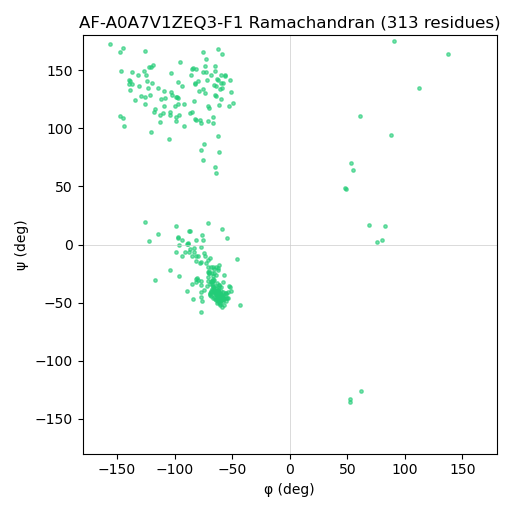 A 1 275 ? 3.508 14.755 -2.245 1.00 96.56 275 ALA A C 1
ATOM 2309 O O . ALA A 1 275 ? 3.954 15.602 -3.016 1.00 96.56 275 ALA A O 1
ATOM 2310 N N . ILE A 1 276 ? 2.600 13.848 -2.630 1.00 96.06 276 ILE A N 1
ATOM 2311 C CA . ILE A 1 276 ? 2.046 13.799 -3.992 1.00 96.06 276 ILE A CA 1
ATOM 2312 C C . ILE A 1 276 ? 1.245 15.073 -4.285 1.00 96.06 276 ILE A C 1
ATOM 2314 O O . ILE A 1 276 ? 1.461 15.699 -5.319 1.00 96.06 276 ILE A O 1
ATOM 2318 N N . LYS A 1 277 ? 0.356 15.501 -3.376 1.00 95.94 277 LYS A N 1
ATOM 2319 C CA . LYS A 1 277 ? -0.410 16.751 -3.540 1.00 95.94 277 LYS A CA 1
ATOM 2320 C C . LYS A 1 277 ? 0.501 17.968 -3.688 1.00 95.94 277 LYS A C 1
ATOM 2322 O O . LYS A 1 277 ? 0.260 18.802 -4.557 1.00 95.94 277 LYS A O 1
ATOM 2327 N N . TYR A 1 278 ? 1.544 18.055 -2.866 1.00 96.12 278 TYR A N 1
ATOM 2328 C CA . TYR A 1 278 ? 2.539 19.116 -2.950 1.00 96.12 278 TYR A CA 1
ATOM 2329 C C . TYR A 1 278 ? 3.246 19.102 -4.309 1.00 96.12 278 TYR A C 1
ATOM 2331 O O . TYR A 1 278 ? 3.228 20.114 -5.007 1.00 96.12 278 TYR A O 1
ATOM 2339 N N . ALA A 1 279 ? 3.763 17.951 -4.742 1.00 96.31 279 ALA A N 1
ATOM 2340 C CA . ALA A 1 279 ? 4.443 17.836 -6.028 1.00 96.31 279 ALA A CA 1
ATOM 2341 C C . ALA A 1 279 ? 3.534 18.216 -7.212 1.00 96.31 279 ALA A C 1
ATOM 2343 O O . ALA A 1 279 ? 3.965 18.933 -8.116 1.00 96.31 279 ALA A O 1
ATOM 2344 N N . LEU A 1 280 ? 2.260 17.811 -7.173 1.00 94.56 280 LEU A N 1
ATOM 2345 C CA . LEU A 1 280 ? 1.271 18.145 -8.204 1.00 94.56 280 LEU A CA 1
ATOM 2346 C C . LEU A 1 280 ? 0.832 19.610 -8.197 1.00 94.56 280 LEU A C 1
ATOM 2348 O O . LEU A 1 280 ? 0.386 20.118 -9.225 1.00 94.56 280 LEU A O 1
ATOM 2352 N N . SER A 1 281 ? 0.960 20.297 -7.060 1.00 95.19 281 SER A N 1
ATOM 2353 C CA . SER A 1 281 ? 0.731 21.743 -6.992 1.00 95.19 281 SER A CA 1
ATOM 2354 C C . SER A 1 281 ? 1.823 22.543 -7.714 1.00 95.19 281 SER A C 1
ATOM 2356 O O . SER A 1 281 ? 1.560 23.656 -8.164 1.00 95.19 281 SER A O 1
ATOM 2358 N N . LEU A 1 282 ? 3.022 21.961 -7.855 1.00 95.62 282 LEU A N 1
ATOM 2359 C CA . LEU A 1 282 ? 4.154 22.538 -8.584 1.00 95.62 282 LEU A CA 1
ATOM 2360 C C . LEU A 1 282 ? 4.142 22.148 -10.071 1.00 95.62 282 LEU A C 1
ATOM 2362 O O . LEU A 1 282 ? 4.432 22.982 -10.927 1.00 95.62 282 LEU A O 1
ATOM 2366 N N . ASP A 1 283 ? 3.792 20.898 -10.388 1.00 94.31 283 ASP A N 1
ATOM 2367 C CA . ASP A 1 283 ? 3.627 20.397 -11.757 1.00 94.31 283 ASP A CA 1
ATOM 2368 C C . ASP A 1 283 ? 2.478 19.381 -11.810 1.00 94.31 283 ASP A C 1
ATOM 2370 O O . ASP A 1 283 ? 2.591 18.254 -11.332 1.00 94.31 283 ASP A O 1
ATOM 2374 N N . ASN A 1 284 ? 1.359 19.767 -12.421 1.00 91.88 284 ASN A N 1
ATOM 2375 C CA . ASN A 1 284 ? 0.145 18.952 -12.444 1.00 91.88 284 ASN A CA 1
ATOM 2376 C C . ASN A 1 284 ? 0.144 17.838 -13.507 1.00 91.88 284 ASN A C 1
ATOM 2378 O O . ASN A 1 284 ? -0.878 17.167 -13.679 1.00 91.88 284 ASN A O 1
ATOM 2382 N N . LYS A 1 285 ? 1.248 17.649 -14.242 1.00 94.06 285 LYS A N 1
ATOM 2383 C CA . LYS A 1 285 ? 1.367 16.633 -15.300 1.00 94.06 285 LYS A CA 1
ATOM 2384 C C . LYS A 1 285 ? 2.430 15.590 -15.006 1.00 94.06 285 LYS A C 1
ATOM 2386 O O . LYS A 1 285 ? 2.286 14.464 -15.477 1.00 94.06 285 LYS A O 1
ATOM 2391 N N . ILE A 1 286 ? 3.493 15.952 -14.290 1.00 96.12 286 ILE A N 1
ATOM 2392 C CA . ILE A 1 286 ? 4.639 15.069 -14.062 1.00 96.12 286 ILE A CA 1
ATOM 2393 C C . ILE A 1 286 ? 5.055 15.115 -12.592 1.00 96.12 286 ILE A C 1
ATOM 2395 O O . ILE A 1 286 ? 5.400 16.169 -12.062 1.00 96.12 286 ILE A O 1
ATOM 2399 N N . LEU A 1 287 ? 5.105 13.948 -11.952 1.00 97.12 287 LEU A N 1
ATOM 2400 C CA . LEU A 1 287 ? 5.743 13.784 -10.651 1.00 97.12 287 LEU A CA 1
ATOM 2401 C C . LEU A 1 287 ? 7.262 13.739 -10.817 1.00 97.12 287 LEU A C 1
ATOM 2403 O O . LEU A 1 287 ? 7.818 12.731 -11.262 1.00 97.12 287 LEU A O 1
ATOM 2407 N N . LYS A 1 288 ? 7.911 14.845 -10.453 1.00 96.56 288 LYS A N 1
ATOM 2408 C CA . LYS A 1 288 ? 9.366 15.020 -10.497 1.00 96.56 288 LYS A CA 1
ATOM 2409 C C . LYS A 1 288 ? 9.978 14.899 -9.114 1.00 96.56 288 LYS A C 1
ATOM 2411 O O . LYS A 1 288 ? 9.361 15.306 -8.128 1.00 96.56 288 LYS A O 1
ATOM 2416 N N . PHE A 1 289 ? 11.203 14.387 -9.041 1.00 95.00 289 PHE A N 1
ATOM 2417 C CA . PHE A 1 289 ? 11.906 14.243 -7.761 1.00 95.00 289 PHE A CA 1
ATOM 2418 C C . PHE A 1 289 ? 12.126 15.596 -7.068 1.00 95.00 289 PHE A C 1
ATOM 2420 O O . PHE A 1 289 ? 11.882 15.725 -5.874 1.00 95.00 289 PHE A O 1
ATOM 2427 N N . GLU A 1 290 ? 12.507 16.621 -7.832 1.00 94.94 290 GLU A N 1
ATOM 2428 C CA . GLU A 1 290 ? 12.738 17.989 -7.341 1.00 94.94 290 GLU A CA 1
ATOM 2429 C C . GLU A 1 290 ? 11.489 18.662 -6.748 1.00 94.94 290 GLU A C 1
ATOM 2431 O O . GLU A 1 290 ? 11.609 19.600 -5.963 1.00 94.94 290 GLU A O 1
ATOM 2436 N N . ASN A 1 291 ? 10.297 18.161 -7.089 1.00 96.25 291 ASN A N 1
ATOM 2437 C CA . ASN A 1 291 ? 9.021 18.667 -6.589 1.00 96.25 291 ASN A CA 1
ATOM 2438 C C . ASN A 1 291 ? 8.576 17.973 -5.289 1.00 96.25 291 ASN A C 1
ATOM 2440 O O . ASN A 1 291 ? 7.501 18.279 -4.770 1.00 96.25 291 ASN A O 1
ATOM 2444 N N . LEU A 1 292 ? 9.357 17.029 -4.754 1.00 95.12 292 LEU A N 1
ATOM 2445 C CA . LEU A 1 292 ? 9.095 16.445 -3.441 1.00 95.12 292 LEU A CA 1
ATOM 2446 C C . LEU A 1 292 ? 9.453 17.433 -2.313 1.00 95.12 292 LEU A C 1
ATOM 2448 O O . LEU A 1 292 ? 10.329 18.282 -2.478 1.00 95.12 292 LEU A O 1
ATOM 2452 N N . PRO A 1 293 ? 8.808 17.325 -1.137 1.00 94.12 293 PRO A N 1
ATOM 2453 C CA . PRO A 1 293 ? 9.206 18.081 0.046 1.00 94.12 293 PRO A CA 1
ATOM 2454 C C . PRO A 1 293 ? 10.698 17.926 0.380 1.00 94.12 293 PRO A C 1
ATOM 2456 O O . PRO A 1 293 ? 11.248 16.826 0.306 1.00 94.12 293 PRO A O 1
ATOM 2459 N N . LYS A 1 294 ? 11.333 19.021 0.824 1.00 91.19 294 LYS A N 1
ATOM 2460 C CA . LYS A 1 294 ? 12.786 19.078 1.065 1.00 91.19 294 LYS A CA 1
ATOM 2461 C C . LYS A 1 294 ? 13.307 17.986 1.991 1.00 91.19 294 LYS A C 1
ATOM 2463 O O . LYS A 1 294 ? 14.346 17.403 1.712 1.00 91.19 294 LYS A O 1
ATOM 2468 N N . HIS A 1 295 ? 12.580 17.669 3.061 1.00 89.06 295 HIS A N 1
ATOM 2469 C CA . HIS A 1 295 ? 13.005 16.642 4.014 1.00 89.06 295 HIS A CA 1
ATOM 2470 C C . HIS A 1 295 ? 13.081 15.246 3.382 1.00 89.06 295 HIS A C 1
ATOM 2472 O O . HIS A 1 295 ? 13.877 14.430 3.831 1.00 89.06 295 HIS A O 1
ATOM 2478 N N . ILE A 1 296 ? 12.303 14.981 2.326 1.00 89.94 296 ILE A N 1
ATOM 2479 C CA . ILE A 1 296 ? 12.390 13.741 1.545 1.00 89.94 296 ILE A CA 1
ATOM 2480 C C . ILE A 1 296 ? 13.617 13.798 0.638 1.00 89.94 296 ILE A C 1
ATOM 2482 O O . ILE A 1 296 ? 14.416 12.866 0.633 1.00 89.94 296 ILE A O 1
ATOM 2486 N N . THR A 1 297 ? 13.804 14.898 -0.098 1.00 88.44 297 THR A N 1
ATOM 2487 C CA . THR A 1 297 ? 14.921 15.033 -1.048 1.00 88.44 297 THR A CA 1
ATOM 2488 C C . THR A 1 297 ? 16.288 15.101 -0.363 1.00 88.44 297 THR A C 1
ATOM 2490 O O . THR A 1 297 ? 17.259 14.589 -0.903 1.00 88.44 297 THR A O 1
ATOM 2493 N N . GLU A 1 298 ? 16.377 15.700 0.827 1.00 84.38 298 GLU A N 1
ATOM 2494 C CA . GLU A 1 298 ? 17.617 15.832 1.609 1.00 84.38 298 GLU A CA 1
ATOM 2495 C C . GLU A 1 298 ? 18.006 14.523 2.313 1.00 84.38 298 GLU A C 1
ATOM 2497 O O . GLU A 1 298 ? 19.189 14.244 2.492 1.00 84.38 298 GLU A O 1
ATOM 2502 N N . GLN A 1 299 ? 17.023 13.702 2.696 1.00 77.75 299 GLN A N 1
ATOM 2503 C CA . GLN A 1 299 ? 17.244 12.374 3.287 1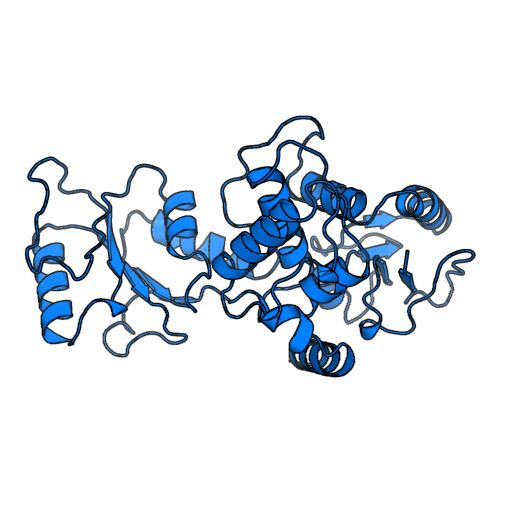.00 77.75 299 GLN A CA 1
ATOM 2504 C C . GLN A 1 299 ? 17.383 11.268 2.234 1.00 77.75 299 GLN A C 1
ATOM 2506 O O . GLN A 1 299 ? 17.658 10.109 2.568 1.00 77.75 299 GLN A O 1
ATOM 2511 N N . PHE A 1 300 ? 17.168 11.594 0.960 1.00 73.69 300 PHE A N 1
ATOM 2512 C CA . PHE A 1 300 ? 17.334 10.656 -0.133 1.00 73.69 300 PHE A CA 1
ATOM 2513 C C . PHE A 1 300 ? 18.825 10.432 -0.406 1.00 73.69 300 PHE A C 1
ATOM 2515 O O . PHE A 1 300 ? 19.440 11.069 -1.255 1.00 73.69 300 PHE A O 1
ATOM 2522 N N . ASP A 1 301 ? 19.406 9.486 0.326 1.00 66.12 301 ASP A N 1
ATOM 2523 C CA . ASP A 1 301 ? 20.669 8.855 -0.037 1.00 66.12 301 ASP A CA 1
ATOM 2524 C C . ASP A 1 301 ? 20.354 7.510 -0.706 1.00 66.12 301 ASP A C 1
ATOM 2526 O O . ASP A 1 301 ? 19.927 6.552 -0.048 1.00 66.12 301 ASP A O 1
ATOM 2530 N N . GLU A 1 302 ? 20.533 7.447 -2.032 1.00 59.78 302 GLU A N 1
ATOM 2531 C CA . GLU A 1 302 ? 20.343 6.225 -2.825 1.00 59.78 302 GLU A CA 1
ATOM 2532 C C . GLU A 1 302 ? 21.116 5.045 -2.218 1.00 59.78 302 GLU A C 1
ATOM 2534 O O . GLU A 1 302 ? 20.588 3.938 -2.122 1.00 59.78 302 GLU A O 1
ATOM 2539 N N . ASN A 1 303 ? 22.335 5.271 -1.721 1.00 54.12 303 ASN A N 1
ATOM 2540 C CA . ASN A 1 303 ? 23.199 4.203 -1.222 1.00 54.12 303 ASN A CA 1
ATOM 2541 C C . ASN A 1 303 ? 22.828 3.737 0.194 1.00 54.12 303 ASN A C 1
ATOM 2543 O O . ASN A 1 303 ? 23.040 2.568 0.528 1.00 54.12 303 ASN A O 1
ATOM 2547 N N . TYR A 1 304 ? 22.292 4.621 1.036 1.00 56.72 304 TYR A N 1
ATOM 2548 C CA . TYR A 1 304 ? 21.841 4.275 2.388 1.00 56.72 304 TYR A CA 1
ATOM 2549 C C . TYR A 1 304 ? 20.495 3.542 2.364 1.00 56.72 304 TYR A C 1
ATOM 2551 O O . TYR A 1 304 ? 20.340 2.494 2.997 1.00 56.72 304 TYR A O 1
ATOM 2559 N N . ASN A 1 305 ? 19.542 4.033 1.571 1.00 53.28 305 ASN A N 1
ATOM 2560 C CA . ASN A 1 305 ? 18.199 3.458 1.524 1.00 53.28 305 ASN A CA 1
ATOM 2561 C C . ASN A 1 305 ? 18.174 2.082 0.830 1.00 53.28 305 ASN A C 1
ATOM 2563 O O . ASN A 1 305 ? 17.420 1.200 1.244 1.00 53.28 305 ASN A O 1
ATOM 2567 N N . LEU A 1 306 ? 19.061 1.842 -0.145 1.00 55.06 306 LEU A N 1
ATOM 2568 C CA . LEU A 1 306 ? 19.252 0.514 -0.744 1.00 55.06 306 LEU A CA 1
ATOM 2569 C C . LEU A 1 306 ? 19.842 -0.505 0.245 1.00 55.06 306 LEU A C 1
ATOM 2571 O O . LEU A 1 306 ? 19.420 -1.659 0.254 1.00 55.06 306 LEU A O 1
ATOM 2575 N N . LYS A 1 307 ? 20.760 -0.085 1.128 1.00 52.41 307 LYS A N 1
ATOM 2576 C CA . LYS A 1 307 ? 21.304 -0.954 2.191 1.00 52.41 307 LYS A CA 1
ATOM 2577 C C . LYS A 1 307 ? 20.248 -1.335 3.227 1.00 52.41 307 LYS A C 1
ATOM 2579 O O . LYS A 1 307 ? 20.267 -2.459 3.721 1.00 52.41 307 LYS A O 1
ATOM 2584 N N . ILE A 1 308 ? 19.333 -0.419 3.546 1.00 48.94 308 ILE A N 1
ATOM 2585 C CA . ILE A 1 308 ? 18.202 -0.703 4.437 1.00 48.94 308 ILE A CA 1
ATOM 2586 C C . ILE A 1 308 ? 17.208 -1.661 3.769 1.00 48.94 308 ILE A C 1
ATOM 2588 O O . ILE A 1 308 ? 16.787 -2.626 4.404 1.00 48.94 308 ILE A O 1
ATOM 2592 N N . ALA A 1 309 ? 16.878 -1.461 2.490 1.00 47.19 309 ALA A N 1
ATOM 2593 C CA . ALA A 1 309 ? 16.038 -2.401 1.747 1.00 47.19 309 ALA A CA 1
ATOM 2594 C C . ALA A 1 309 ? 16.656 -3.815 1.713 1.00 47.19 309 ALA A C 1
ATOM 2596 O O . ALA A 1 309 ? 15.967 -4.794 1.993 1.00 47.19 309 ALA A O 1
ATOM 2597 N N . ASP A 1 310 ? 17.968 -3.925 1.478 1.00 49.06 310 ASP A N 1
ATOM 2598 C CA . ASP A 1 310 ? 18.704 -5.196 1.545 1.00 49.06 310 ASP A CA 1
ATOM 2599 C C . ASP A 1 310 ? 18.706 -5.826 2.949 1.00 49.06 310 ASP A C 1
ATOM 2601 O O . ASP A 1 310 ? 18.735 -7.051 3.069 1.00 49.06 310 ASP A O 1
ATOM 2605 N N . TYR A 1 311 ? 18.704 -5.020 4.016 1.00 42.97 311 TYR A N 1
ATOM 2606 C CA . TYR A 1 311 ? 18.615 -5.509 5.395 1.00 42.97 311 TYR A CA 1
ATOM 2607 C C . TYR A 1 311 ? 17.249 -6.148 5.672 1.00 42.97 311 TYR A C 1
ATOM 2609 O O . TYR A 1 311 ? 17.195 -7.268 6.176 1.00 42.97 311 TYR A O 1
ATOM 2617 N N . TYR A 1 312 ? 16.155 -5.496 5.267 1.00 38.88 312 TYR A N 1
ATOM 2618 C CA . TYR A 1 312 ? 14.803 -6.042 5.431 1.00 38.88 312 TYR A CA 1
ATOM 2619 C C . TYR A 1 312 ? 14.515 -7.251 4.527 1.00 38.88 312 TYR A C 1
ATOM 2621 O O . TYR A 1 312 ? 13.696 -8.087 4.887 1.00 38.88 312 TYR A O 1
ATOM 2629 N N . LEU A 1 313 ? 15.212 -7.391 3.394 1.00 42.09 313 LEU A N 1
ATOM 2630 C CA . LEU A 1 313 ? 15.133 -8.568 2.510 1.00 42.09 313 LEU A CA 1
ATOM 2631 C C . LEU A 1 313 ? 16.030 -9.745 2.953 1.00 42.09 313 LEU A C 1
ATOM 2633 O O . LEU A 1 313 ? 16.011 -10.816 2.341 1.00 42.09 313 LEU A O 1
ATOM 2637 N N . LYS A 1 314 ? 16.864 -9.556 3.982 1.00 35.88 314 LYS A N 1
ATOM 2638 C CA . LYS A 1 314 ? 17.718 -10.608 4.564 1.00 35.88 314 LYS A CA 1
ATOM 2639 C C . LYS A 1 314 ? 17.136 -11.247 5.831 1.00 35.88 314 LYS A C 1
ATOM 2641 O O . LYS A 1 314 ? 17.737 -12.211 6.308 1.00 35.88 314 LYS A O 1
ATOM 2646 N N . LEU A 1 315 ? 16.022 -10.730 6.350 1.00 33.59 315 LEU A N 1
ATOM 2647 C CA . LEU A 1 315 ? 15.227 -11.331 7.429 1.00 33.59 315 LEU A CA 1
ATOM 2648 C C . LEU A 1 315 ? 14.173 -12.288 6.857 1.00 33.59 315 LEU A C 1
ATOM 2650 O O . LEU A 1 315 ? 13.915 -13.316 7.518 1.00 33.59 315 LEU A O 1
#

Nearest PDB structures (foldseek):
  7ste-assembly1_D  TM=5.705E-01  e=1.427E-04  Saccharomyces cerevisiae S288C
  1njf-assembly4_D  TM=6.888E-01  e=1.586E-03  Escherichia coli
  6l8d-assembly1_E  TM=3.647E-01  e=7.392E-04  Synechocystis sp. PCC 6803 substr. Kazusa
  6s84-assembly1_E  TM=5.307E-01  e=3.174E-02  Thermotoga maritima MSB8
  6n9a-assembly1_E-2  TM=4.885E-01  e=2.104E-02  Thermotoga maritima